Protein AF-A0A969DU92-F1 (afdb_monomer_lite)

Foldseek 3Di:
DDDDDDDDDDDDDDDDDDDDDDDDDDDDDDDDDDDDDDDDDDDYDDDDDDDDDDDDDDPPVVVVVVVVVVVVVPPDPDDPPPPCVVVVVVPVVVVVVVVVCVVVVVVVVVVVVVVPDDDLDPLVPDDLVPDDLVNLQSVLVVLCVVLDLVSLLVSLVSNVPDDPPDPCNVVSLVSLQVSLVSLLVVLVVCLVVVNLVSSLVSLVSRDPVYPSVVCSVVVNVVSVVVVVVVVVVD

Sequence (234 aa):
MSNSRSSRRGAAQGRPSFPPGLGQQARSTPPLKRDQRPRPSSNPRSPARGAPPVGYPPPSRAVSEIASLQAQLQTPAPLPQRSRLNRLAGNWKAWSVITVVLLSGLAGVSVLSLFRIPNLPNCRAIFWPTASAATRLQCAEAYADQGNVDSLLAAIELVDSLPADHPMRAEVNERIEGWAEQILNIAERRFQDGDLDAAVAAARRIPASTAAAAMVAERIQTWEAIWQEATEIF

Structure (mmCIF, N/CA/C/O backbone):
data_AF-A0A969DU92-F1
#
_entry.id   AF-A0A969DU92-F1
#
loop_
_atom_site.group_PDB
_atom_site.id
_atom_site.type_symbol
_atom_site.label_atom_id
_atom_site.label_alt_id
_atom_site.label_comp_id
_atom_site.label_asym_id
_atom_site.label_entity_id
_atom_site.label_seq_id
_atom_site.pdbx_PDB_ins_code
_atom_site.Cartn_x
_atom_site.Cartn_y
_atom_site.Cartn_z
_atom_site.occupancy
_atom_site.B_iso_or_equiv
_atom_site.auth_seq_id
_atom_site.auth_comp_id
_atom_site.auth_asym_id
_atom_site.auth_atom_id
_atom_site.pdbx_PDB_model_num
ATOM 1 N N . MET A 1 1 ? 7.627 -35.054 48.017 1.00 45.72 1 MET A N 1
ATOM 2 C CA . MET A 1 1 ? 7.458 -36.174 47.063 1.00 45.72 1 MET A CA 1
ATOM 3 C C . MET A 1 1 ? 7.458 -35.567 45.665 1.00 45.72 1 MET A C 1
ATOM 5 O O . MET A 1 1 ? 6.466 -34.989 45.265 1.00 45.72 1 MET A O 1
ATOM 9 N N . SER A 1 2 ? 8.626 -35.314 45.072 1.00 42.91 2 SER A N 1
ATOM 10 C CA . SER A 1 2 ? 9.302 -36.212 44.116 1.00 42.91 2 SER A CA 1
ATOM 11 C C . SER A 1 2 ? 8.346 -36.823 43.091 1.00 42.91 2 SER A C 1
ATOM 13 O O . SER A 1 2 ? 7.680 -37.794 43.425 1.00 42.91 2 SER A O 1
ATOM 15 N N . ASN A 1 3 ? 8.372 -36.350 41.840 1.00 42.41 3 ASN A N 1
ATOM 16 C CA . ASN A 1 3 ? 8.956 -37.189 40.795 1.00 42.41 3 ASN A CA 1
ATOM 17 C C . ASN A 1 3 ? 9.334 -36.409 39.527 1.00 42.41 3 ASN A C 1
ATOM 19 O O . ASN A 1 3 ? 8.523 -35.737 38.898 1.00 42.41 3 ASN A O 1
ATOM 23 N N . SER A 1 4 ? 10.595 -36.581 39.162 1.00 43.78 4 SER A N 1
ATOM 24 C CA . SER A 1 4 ? 11.212 -36.283 37.878 1.00 43.78 4 SER A CA 1
ATOM 25 C C . SER A 1 4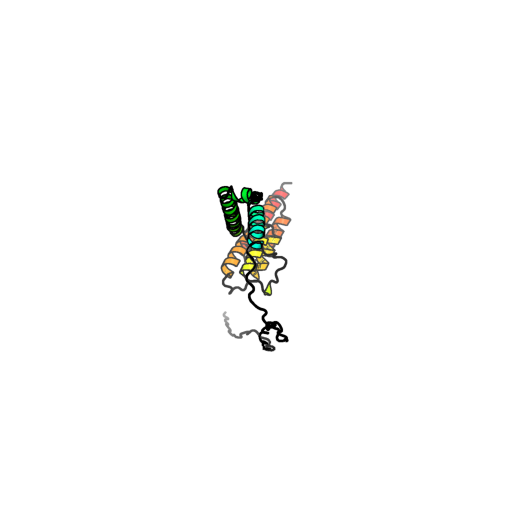 ? 10.685 -37.219 36.783 1.00 43.78 4 SER A C 1
ATOM 27 O O . SER A 1 4 ? 10.467 -38.395 37.061 1.00 43.78 4 SER A O 1
ATOM 29 N N . ARG A 1 5 ? 10.673 -36.780 35.514 1.00 49.81 5 ARG A N 1
ATOM 30 C CA . ARG A 1 5 ? 11.492 -37.424 34.463 1.00 49.81 5 ARG A CA 1
ATOM 31 C C . ARG A 1 5 ? 11.418 -36.733 33.100 1.00 49.81 5 ARG A C 1
ATOM 33 O O . ARG A 1 5 ?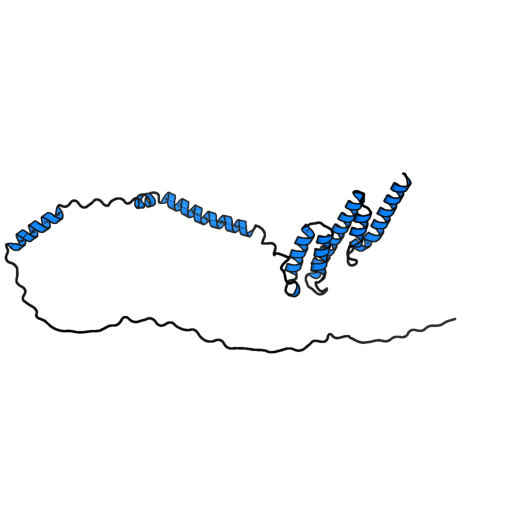 10.389 -36.651 32.449 1.00 49.81 5 ARG A O 1
ATOM 40 N N . SER A 1 6 ? 12.618 -36.352 32.685 1.00 48.62 6 SER A N 1
ATOM 41 C CA . SER A 1 6 ? 13.120 -36.171 31.326 1.00 48.62 6 SER A CA 1
ATOM 42 C C . SER A 1 6 ? 13.003 -37.443 30.465 1.00 48.62 6 SER A C 1
ATOM 44 O O . SER A 1 6 ? 13.245 -38.541 30.969 1.00 48.62 6 SER A O 1
ATOM 46 N N . SER A 1 7 ? 12.722 -37.279 29.164 1.00 45.09 7 SER A N 1
ATOM 47 C CA . SER A 1 7 ? 13.183 -38.149 28.057 1.00 45.09 7 SER A CA 1
ATOM 48 C C . SER A 1 7 ? 12.854 -37.450 26.722 1.00 45.09 7 SER A C 1
ATOM 50 O O . SER A 1 7 ? 11.685 -37.269 26.414 1.00 45.09 7 SER A O 1
ATOM 52 N N . ARG A 1 8 ? 13.781 -36.759 26.041 1.00 47.75 8 ARG A N 1
ATOM 53 C CA . ARG A 1 8 ? 14.793 -37.221 25.058 1.00 47.75 8 ARG A CA 1
ATOM 54 C C . ARG A 1 8 ? 14.268 -38.030 23.856 1.00 47.75 8 ARG A C 1
ATOM 56 O O . ARG A 1 8 ? 13.645 -39.069 24.038 1.00 47.75 8 ARG A O 1
ATOM 63 N N . ARG A 1 9 ? 14.827 -37.648 22.688 1.00 46.62 9 ARG A N 1
ATOM 64 C CA . ARG A 1 9 ? 14.835 -38.256 21.329 1.00 46.62 9 ARG A CA 1
ATOM 65 C C . ARG A 1 9 ? 13.710 -37.736 20.422 1.00 46.62 9 ARG A C 1
ATOM 67 O O . ARG A 1 9 ? 12.574 -37.709 20.847 1.00 46.62 9 ARG A O 1
ATOM 74 N N . GLY A 1 10 ? 13.927 -37.313 19.180 1.00 36.09 10 GLY A N 1
ATOM 75 C CA . GLY A 1 10 ? 15.105 -37.337 18.318 1.00 36.09 10 GLY A CA 1
ATOM 76 C C . GLY A 1 10 ? 14.675 -37.563 16.860 1.00 36.09 10 GLY A C 1
ATOM 77 O O . GLY A 1 10 ? 13.841 -38.422 16.615 1.00 36.09 10 GLY A O 1
ATOM 78 N N . ALA A 1 11 ? 15.348 -36.857 15.946 1.00 38.94 11 ALA A N 1
ATOM 79 C CA . ALA A 1 11 ? 15.640 -37.234 14.555 1.00 38.94 11 ALA A CA 1
ATOM 80 C C . ALA A 1 11 ? 14.603 -37.045 13.417 1.00 38.94 11 ALA A C 1
ATOM 82 O O . ALA A 1 11 ? 13.399 -37.166 13.589 1.00 38.94 11 ALA A O 1
ATOM 83 N N . ALA A 1 12 ? 15.213 -36.865 12.231 1.00 43.84 12 ALA A N 1
ATOM 84 C CA . ALA A 1 12 ? 14.724 -36.942 10.845 1.00 43.84 12 ALA A CA 1
ATOM 85 C C . ALA A 1 12 ? 14.053 -35.666 10.290 1.00 43.84 12 ALA A C 1
ATOM 87 O O . ALA A 1 12 ? 12.892 -35.394 10.546 1.00 43.84 12 ALA A O 1
ATOM 88 N N . GLN A 1 13 ? 14.777 -34.755 9.623 1.00 47.91 13 GLN A N 1
ATOM 89 C CA . GLN A 1 13 ? 15.295 -34.848 8.238 1.00 47.91 13 GLN A CA 1
ATOM 90 C C . GLN A 1 13 ? 14.238 -35.288 7.210 1.00 47.91 13 GLN A C 1
ATOM 92 O O . GLN A 1 13 ? 14.164 -36.459 6.850 1.00 47.91 13 GLN A O 1
ATOM 97 N N . GLY A 1 14 ? 13.475 -34.325 6.687 1.00 38.94 14 GLY A N 1
ATOM 98 C CA . GLY A 1 14 ? 12.715 -34.461 5.442 1.00 38.94 14 GLY A CA 1
ATOM 99 C C . GLY A 1 14 ? 13.450 -33.746 4.308 1.00 38.94 14 GLY A C 1
ATOM 100 O O . GLY A 1 14 ? 13.496 -32.520 4.279 1.00 38.94 14 GLY A O 1
ATOM 101 N N . ARG A 1 15 ? 14.069 -34.509 3.401 1.00 47.81 15 ARG A N 1
ATOM 102 C CA . ARG A 1 15 ? 14.661 -34.006 2.148 1.00 47.81 15 ARG A CA 1
ATOM 103 C C . ARG A 1 15 ? 13.556 -33.892 1.084 1.00 47.81 15 ARG A C 1
ATOM 105 O O . ARG A 1 15 ? 12.721 -34.795 1.021 1.00 47.81 15 ARG A O 1
ATOM 112 N N . PRO A 1 16 ? 13.558 -32.862 0.222 1.00 48.41 16 PRO A N 1
ATOM 113 C CA . PRO A 1 16 ? 12.589 -32.746 -0.863 1.00 48.41 16 PRO A CA 1
ATOM 114 C C . PRO A 1 16 ? 12.894 -33.719 -2.011 1.00 48.41 16 PRO A C 1
ATOM 116 O O . PRO A 1 16 ? 14.045 -33.923 -2.404 1.00 48.41 16 PRO A O 1
ATOM 119 N N . SER A 1 17 ? 11.833 -34.323 -2.540 1.00 46.12 17 SER A N 1
ATOM 120 C CA . SER A 1 17 ? 11.833 -35.265 -3.659 1.00 46.12 17 SER A CA 1
ATOM 121 C C . SER A 1 17 ? 11.789 -34.505 -4.992 1.00 46.12 17 SER A C 1
ATOM 123 O O . SER A 1 17 ? 10.830 -33.789 -5.266 1.00 46.12 17 SER A O 1
ATOM 125 N N . PHE A 1 18 ? 12.818 -34.667 -5.826 1.00 47.09 18 PHE A N 1
ATOM 126 C CA . PHE A 1 18 ? 12.848 -34.221 -7.226 1.00 47.09 18 PHE A CA 1
ATOM 127 C C . PHE A 1 18 ? 12.193 -35.268 -8.145 1.00 47.09 18 PHE A C 1
ATOM 129 O O . PHE A 1 18 ? 12.508 -36.452 -8.001 1.00 47.09 18 PHE A O 1
ATOM 136 N N . PRO A 1 19 ? 11.381 -34.873 -9.142 1.00 65.81 19 PRO A N 1
ATOM 137 C CA . PRO A 1 19 ? 11.084 -35.720 -10.293 1.00 65.81 19 PRO A CA 1
ATOM 138 C C . PRO A 1 19 ? 12.084 -35.520 -11.459 1.00 65.81 19 PRO A C 1
ATOM 140 O O . PRO A 1 19 ? 12.750 -34.483 -11.540 1.00 65.81 19 PRO A O 1
ATOM 143 N N . PRO A 1 20 ? 12.221 -36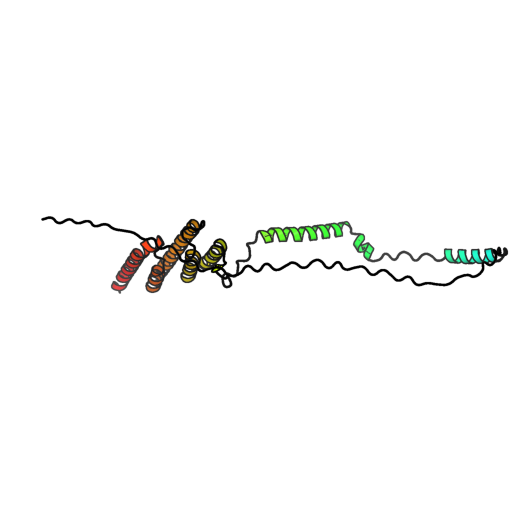.528 -12.346 1.00 50.94 20 PRO A N 1
ATOM 144 C CA . PRO A 1 20 ? 13.346 -36.685 -13.264 1.00 50.94 20 PRO A CA 1
ATOM 145 C C . PRO A 1 20 ? 13.160 -35.963 -14.605 1.00 50.94 20 PRO A C 1
ATOM 147 O O . PRO A 1 20 ? 12.051 -35.662 -15.042 1.00 50.94 20 PRO A O 1
ATOM 150 N N . GLY A 1 21 ? 14.295 -35.714 -15.261 1.00 39.66 21 GLY A N 1
ATOM 151 C CA . GLY A 1 21 ? 14.399 -35.017 -16.536 1.00 39.66 21 GLY A CA 1
ATOM 152 C C . GLY A 1 21 ? 13.853 -35.771 -17.749 1.00 39.66 21 GLY A C 1
ATOM 153 O O . GLY A 1 21 ? 13.794 -36.999 -17.794 1.00 39.66 21 GLY A O 1
ATOM 154 N N . LEU A 1 22 ? 13.542 -34.986 -18.780 1.00 46.22 22 LEU A N 1
ATOM 155 C CA . LEU A 1 22 ? 13.284 -35.448 -20.136 1.00 46.22 22 LEU A CA 1
ATOM 156 C C . LEU A 1 22 ? 14.085 -34.602 -21.130 1.00 46.22 22 LEU A C 1
ATOM 158 O O . LEU A 1 22 ? 13.886 -33.398 -21.248 1.00 46.22 22 LEU A O 1
ATOM 162 N N . GLY A 1 23 ? 14.957 -35.290 -21.867 1.00 40.59 23 GLY A N 1
ATOM 163 C CA . GLY A 1 23 ? 15.077 -35.125 -23.315 1.00 40.59 23 GLY A CA 1
ATOM 164 C C . GLY A 1 23 ? 15.804 -33.891 -23.835 1.00 40.59 23 GLY A C 1
ATOM 165 O O . GLY A 1 23 ? 15.184 -32.943 -24.302 1.00 40.59 23 GLY A O 1
ATOM 166 N N . GLN A 1 24 ? 17.130 -33.987 -23.906 1.00 44.88 24 GLN A N 1
ATOM 167 C CA . GLN A 1 24 ? 17.934 -33.230 -24.864 1.00 44.88 24 GLN A CA 1
ATOM 168 C C . GLN A 1 24 ? 17.484 -33.551 -26.298 1.00 44.88 24 GLN A C 1
ATOM 170 O O . GLN A 1 24 ? 17.484 -34.714 -26.702 1.00 44.88 24 GLN A O 1
ATOM 175 N N . GLN A 1 25 ? 17.184 -32.529 -27.098 1.00 44.69 25 GLN A N 1
ATOM 176 C CA . GLN A 1 25 ? 17.244 -32.629 -28.556 1.00 44.69 25 GLN A CA 1
ATOM 177 C C . GLN A 1 25 ? 18.039 -31.450 -29.111 1.00 44.69 25 GLN A C 1
ATOM 179 O O . GLN A 1 25 ? 17.522 -30.370 -29.378 1.00 44.69 25 GLN A O 1
ATOM 184 N N . ALA A 1 26 ? 19.334 -31.700 -29.293 1.00 41.00 26 ALA A N 1
ATOM 185 C CA . ALA A 1 26 ? 20.162 -30.977 -30.237 1.00 41.00 26 ALA A CA 1
ATOM 186 C C . ALA A 1 26 ? 19.688 -31.311 -31.660 1.00 41.00 26 ALA A C 1
ATOM 188 O O . ALA A 1 26 ? 19.580 -32.487 -32.020 1.00 41.00 26 ALA 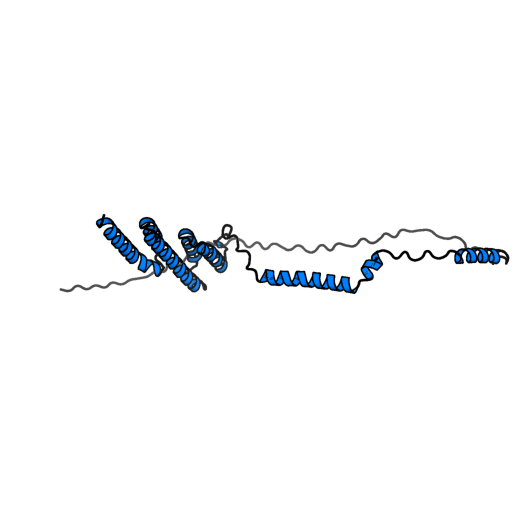A O 1
ATOM 189 N N . ARG A 1 27 ? 19.419 -30.296 -32.486 1.00 41.38 27 ARG A N 1
ATOM 190 C CA . ARG A 1 27 ? 19.228 -30.500 -33.925 1.00 41.38 27 ARG A CA 1
ATOM 191 C C . ARG A 1 27 ? 19.706 -29.294 -34.737 1.00 41.38 27 ARG A C 1
ATOM 193 O O . ARG A 1 27 ? 19.009 -28.303 -34.894 1.00 41.38 27 ARG A O 1
ATOM 200 N N . SER A 1 28 ? 20.945 -29.443 -35.207 1.00 47.66 28 SER A N 1
ATOM 201 C CA . SER A 1 28 ? 21.457 -29.108 -36.545 1.00 47.66 28 SER A CA 1
ATOM 202 C C . SER A 1 28 ? 21.020 -27.797 -37.214 1.00 47.66 28 SER A C 1
ATOM 204 O O . SER A 1 28 ? 19.929 -27.681 -37.769 1.00 47.66 28 SER A O 1
ATOM 206 N N . THR A 1 29 ? 21.984 -26.888 -37.307 1.00 56.19 29 THR A N 1
ATOM 207 C CA . THR A 1 29 ? 22.117 -25.814 -38.298 1.00 56.19 29 THR A CA 1
ATOM 208 C C . THR A 1 29 ? 22.182 -26.357 -39.736 1.00 56.19 29 THR A C 1
ATOM 210 O O . THR A 1 29 ? 22.969 -27.267 -40.000 1.00 56.19 29 THR A O 1
ATOM 213 N N . PRO A 1 30 ? 21.461 -25.755 -40.699 1.00 64.12 30 PRO A N 1
ATOM 214 C CA . PRO A 1 30 ? 21.799 -25.825 -42.119 1.00 64.12 30 PRO A CA 1
ATOM 215 C C . PRO A 1 30 ? 22.451 -24.518 -42.637 1.00 64.12 30 PRO A C 1
ATOM 217 O O . PRO A 1 30 ? 22.174 -23.439 -42.109 1.00 64.12 30 PRO A O 1
ATOM 220 N N . PRO A 1 31 ? 23.339 -24.591 -43.653 1.00 51.91 31 PRO A N 1
ATOM 221 C CA . PRO A 1 31 ? 24.220 -23.493 -44.051 1.00 51.91 31 PRO A CA 1
ATOM 222 C C . PRO A 1 31 ? 23.621 -22.493 -45.059 1.00 51.91 31 PRO A C 1
ATOM 224 O O . PRO A 1 31 ? 22.666 -22.764 -45.784 1.00 51.91 31 PRO A O 1
ATOM 227 N N . LEU A 1 32 ? 24.287 -21.334 -45.104 1.00 50.50 32 LEU A N 1
ATOM 228 C CA . LEU A 1 32 ? 24.110 -20.164 -45.972 1.00 50.50 32 LEU A CA 1
ATOM 229 C C . LEU A 1 32 ? 23.962 -20.493 -47.469 1.00 50.50 32 LEU A C 1
ATOM 231 O O . LEU A 1 32 ? 24.851 -21.093 -48.077 1.00 50.50 32 LEU A O 1
ATOM 235 N N . LYS A 1 33 ? 22.894 -19.979 -48.092 1.00 44.22 33 LYS A N 1
ATOM 236 C CA . LYS A 1 33 ? 22.701 -19.985 -49.548 1.00 44.22 33 LYS A CA 1
ATOM 237 C C . LYS A 1 33 ? 23.254 -18.685 -50.145 1.00 44.22 33 LYS A C 1
ATOM 239 O O . LYS A 1 33 ? 22.753 -17.598 -49.882 1.00 44.22 33 LYS A O 1
ATOM 244 N N . ARG A 1 34 ? 24.345 -18.814 -50.900 1.00 46.41 34 ARG A N 1
ATOM 245 C CA . ARG A 1 34 ? 25.041 -17.746 -51.629 1.00 46.41 34 ARG A CA 1
ATOM 246 C C . ARG A 1 34 ? 24.385 -17.589 -53.002 1.00 46.41 34 ARG A C 1
ATOM 248 O O . ARG A 1 34 ? 24.602 -18.436 -53.864 1.00 46.41 34 ARG A O 1
ATOM 255 N N . ASP A 1 35 ? 23.610 -16.527 -53.204 1.00 46.41 35 ASP A N 1
ATOM 256 C CA . ASP A 1 35 ? 23.002 -16.238 -54.506 1.00 46.41 35 ASP A CA 1
ATOM 257 C C . ASP A 1 35 ? 24.044 -15.745 -55.519 1.00 46.41 35 ASP A C 1
ATOM 259 O O . ASP A 1 35 ? 24.813 -14.807 -55.289 1.00 46.41 35 ASP A O 1
ATOM 263 N N . GLN A 1 36 ? 24.088 -16.450 -56.649 1.00 52.88 36 GLN A N 1
ATOM 264 C CA . GLN A 1 36 ? 24.979 -16.219 -57.776 1.00 52.88 36 GLN A CA 1
ATOM 265 C C . GLN A 1 36 ? 24.372 -15.220 -58.768 1.00 52.88 36 GLN A C 1
ATOM 267 O O . GLN A 1 36 ? 23.207 -15.281 -59.147 1.00 52.88 36 GLN A O 1
ATOM 272 N N . ARG A 1 37 ? 25.239 -14.307 -59.204 1.00 38.44 37 ARG A N 1
ATOM 273 C CA . ARG A 1 37 ? 25.043 -13.247 -60.196 1.00 38.44 37 ARG A CA 1
ATOM 274 C C . ARG A 1 37 ? 24.798 -13.823 -61.611 1.00 38.44 37 ARG A C 1
ATOM 276 O O . ARG A 1 37 ? 25.587 -14.672 -62.031 1.00 38.44 37 ARG A O 1
ATOM 283 N N . PRO A 1 38 ? 23.839 -13.312 -62.406 1.00 46.62 38 PRO A N 1
ATOM 284 C CA . PRO A 1 38 ? 23.763 -13.623 -63.834 1.00 46.62 38 PRO A CA 1
ATOM 285 C C . PRO A 1 38 ? 24.799 -12.821 -64.640 1.00 46.62 38 PRO A C 1
ATOM 287 O O . PRO A 1 38 ? 24.923 -11.604 -64.487 1.00 46.62 38 PRO A O 1
ATOM 290 N N . ARG A 1 39 ? 25.548 -13.513 -65.507 1.00 40.78 39 ARG A N 1
ATOM 291 C CA . ARG A 1 39 ? 26.411 -12.927 -66.547 1.00 40.78 39 ARG A CA 1
ATOM 292 C C . ARG A 1 39 ? 25.562 -12.543 -67.769 1.00 40.78 39 ARG A C 1
ATOM 294 O O . ARG A 1 39 ? 24.719 -13.346 -68.164 1.00 40.78 39 ARG A O 1
ATOM 301 N N . PRO A 1 40 ? 25.802 -11.390 -68.415 1.00 45.19 40 PRO A N 1
ATOM 302 C CA . PRO A 1 40 ? 25.181 -11.082 -69.694 1.00 45.19 40 PRO A CA 1
ATOM 303 C C . PRO A 1 40 ? 25.811 -11.896 -70.833 1.00 45.19 40 PRO A C 1
ATOM 305 O O . PRO A 1 40 ? 27.030 -11.999 -70.970 1.00 45.19 40 PRO A O 1
ATOM 308 N N . SER A 1 41 ? 24.908 -12.479 -71.616 1.00 42.75 41 SER A N 1
ATOM 309 C CA . SER A 1 41 ? 25.101 -13.308 -72.801 1.00 42.75 41 SER A CA 1
ATOM 310 C C . SER A 1 41 ? 25.798 -12.550 -73.933 1.00 42.75 41 SER A C 1
ATOM 312 O O . SER A 1 41 ? 25.278 -11.552 -74.426 1.00 42.75 41 SER A O 1
ATOM 314 N N . SER A 1 42 ? 26.935 -13.067 -74.395 1.00 48.19 42 SER A N 1
ATOM 315 C CA . SER A 1 42 ? 27.533 -12.730 -75.685 1.00 48.19 42 SER A CA 1
ATOM 316 C C . SER A 1 42 ? 27.114 -13.771 -76.726 1.00 48.19 42 SER A C 1
ATOM 318 O O . SER A 1 42 ? 27.258 -14.970 -76.509 1.00 48.19 42 SER A O 1
ATOM 320 N N . ASN A 1 43 ? 26.594 -13.318 -77.867 1.00 42.75 43 ASN A N 1
ATOM 321 C CA . ASN A 1 43 ? 26.431 -14.137 -79.070 1.00 42.75 43 ASN A CA 1
ATOM 322 C C . ASN A 1 43 ? 26.592 -13.250 -80.330 1.00 42.75 43 ASN A C 1
ATOM 324 O O . ASN A 1 43 ? 26.557 -12.026 -80.201 1.00 42.75 43 ASN A O 1
ATOM 328 N N . PRO A 1 44 ? 26.879 -13.817 -81.519 1.00 51.75 44 PRO A N 1
ATOM 329 C CA . PRO A 1 44 ? 28.060 -13.430 -82.293 1.00 51.75 44 PRO A CA 1
ATOM 330 C C . PRO A 1 44 ? 27.740 -13.040 -83.755 1.00 51.75 44 PRO A C 1
ATOM 332 O O . PRO A 1 44 ? 26.592 -13.120 -84.182 1.00 51.75 44 PRO A O 1
ATOM 335 N N . ARG A 1 45 ? 28.813 -12.800 -84.543 1.00 39.19 45 ARG A N 1
ATOM 336 C CA . ARG A 1 45 ? 28.898 -12.942 -86.025 1.00 39.19 45 ARG A CA 1
ATOM 337 C C . ARG A 1 45 ? 28.409 -11.693 -86.798 1.00 39.19 45 ARG A C 1
ATOM 339 O O . ARG A 1 45 ? 27.353 -11.166 -86.508 1.00 39.19 45 ARG A O 1
ATOM 346 N N . SER A 1 46 ? 29.131 -11.102 -87.756 1.00 46.12 46 SER A N 1
ATOM 347 C CA . SER A 1 46 ? 29.789 -11.665 -88.948 1.00 46.12 46 SER A CA 1
ATOM 348 C C . SER A 1 46 ? 30.742 -10.627 -89.614 1.00 46.12 46 SER A C 1
ATOM 350 O O . SER A 1 46 ? 30.759 -9.474 -89.183 1.00 46.12 46 SER A O 1
ATOM 352 N N . PRO A 1 47 ? 31.524 -11.001 -90.651 1.00 51.22 47 PRO A N 1
ATOM 353 C CA . PRO A 1 47 ? 32.708 -10.276 -91.119 1.00 51.22 47 PRO A CA 1
ATOM 354 C C . PRO A 1 47 ? 32.507 -9.383 -92.363 1.00 51.22 47 PRO A C 1
ATOM 356 O O . PRO A 1 47 ? 31.558 -9.537 -93.125 1.00 51.22 47 PRO A O 1
ATOM 359 N N . ALA A 1 48 ? 33.524 -8.538 -92.577 1.00 43.31 48 ALA A N 1
ATOM 360 C CA . ALA A 1 48 ? 34.052 -8.016 -93.844 1.00 43.31 48 ALA A CA 1
ATOM 361 C C . ALA A 1 48 ? 33.132 -7.206 -94.781 1.00 43.31 48 ALA A C 1
ATOM 363 O O . ALA A 1 48 ? 32.300 -7.760 -95.503 1.00 43.31 48 ALA A O 1
ATOM 364 N N . ARG A 1 49 ? 33.462 -5.913 -94.955 1.00 43.47 49 ARG A N 1
ATOM 365 C CA . ARG A 1 49 ? 33.507 -5.300 -96.294 1.00 43.47 49 ARG A CA 1
ATOM 366 C C . ARG A 1 49 ? 34.300 -3.986 -96.332 1.00 43.47 49 ARG A C 1
ATOM 368 O O . ARG A 1 49 ? 33.954 -3.046 -95.636 1.00 43.47 49 ARG A O 1
ATOM 375 N N . GLY A 1 50 ? 35.333 -3.982 -97.179 1.00 41.12 50 GLY A N 1
ATOM 376 C CA . GLY A 1 50 ? 35.777 -2.886 -98.052 1.00 41.12 50 GLY A CA 1
ATOM 377 C C . GLY A 1 50 ? 35.962 -1.486 -97.466 1.00 41.12 50 GLY A C 1
ATOM 378 O O . GLY A 1 50 ? 34.993 -0.780 -97.219 1.00 41.12 50 GLY A O 1
ATOM 379 N N . ALA A 1 51 ? 37.217 -1.040 -97.407 1.00 47.19 51 ALA A N 1
ATOM 380 C CA . ALA A 1 51 ? 37.559 0.377 -97.435 1.00 47.19 51 ALA A CA 1
ATOM 381 C C . ALA A 1 51 ? 37.342 0.949 -98.854 1.00 47.19 51 ALA A C 1
ATOM 383 O O . ALA A 1 51 ? 37.837 0.355 -99.816 1.00 47.19 51 ALA A O 1
ATOM 384 N N . PRO A 1 52 ? 36.656 2.095 -99.000 1.00 56.41 52 PRO A N 1
ATOM 385 C CA . PRO A 1 52 ? 36.776 2.960 -100.168 1.00 56.41 52 PRO A CA 1
ATOM 386 C C . PRO A 1 52 ? 37.611 4.227 -99.857 1.00 56.41 52 PRO A C 1
ATOM 388 O O . PRO A 1 52 ? 37.825 4.565 -98.691 1.00 56.41 52 PRO A O 1
ATOM 391 N N . PRO A 1 53 ? 38.140 4.901 -100.895 1.00 53.25 53 PRO A N 1
ATOM 392 C CA . PRO A 1 53 ? 39.305 5.782 -100.802 1.00 53.25 53 PRO A CA 1
ATOM 393 C C . PRO A 1 53 ? 39.003 7.175 -100.230 1.00 53.25 53 PRO A C 1
ATOM 395 O O . PRO A 1 53 ? 37.905 7.710 -100.374 1.00 53.25 53 PRO A O 1
ATOM 398 N N . VAL A 1 54 ? 40.033 7.791 -99.641 1.00 54.25 54 VAL A N 1
ATOM 399 C CA . VAL A 1 54 ? 40.042 9.195 -99.205 1.00 54.25 54 VAL A CA 1
ATOM 400 C C . VAL A 1 54 ? 40.033 10.098 -100.441 1.00 54.25 54 VAL A C 1
ATOM 402 O O . VAL A 1 54 ? 41.063 10.324 -101.073 1.00 54.25 54 VAL A O 1
ATOM 405 N N . GLY A 1 55 ? 38.851 10.591 -100.808 1.00 47.84 55 GLY A N 1
ATOM 406 C CA . GLY A 1 55 ? 38.681 11.678 -101.767 1.00 47.84 55 GLY A CA 1
ATOM 407 C C . GLY A 1 55 ? 38.664 13.019 -101.038 1.00 47.84 55 GLY A C 1
ATOM 408 O O . GLY A 1 55 ? 37.785 13.261 -100.214 1.00 47.84 55 GLY A O 1
ATOM 409 N N . TYR A 1 56 ? 39.621 13.895 -101.337 1.00 56.97 56 TYR A N 1
ATOM 410 C CA . TYR A 1 56 ? 39.589 15.285 -100.880 1.00 56.97 56 TYR A CA 1
ATOM 411 C C . TYR A 1 56 ? 38.455 16.039 -101.601 1.00 56.97 56 TYR A C 1
ATOM 413 O O . TYR A 1 56 ? 38.374 15.965 -102.832 1.00 56.97 56 TYR A O 1
ATOM 421 N N . PRO A 1 57 ? 37.559 16.746 -100.886 1.00 55.19 57 PRO A N 1
ATOM 422 C CA . PRO A 1 57 ? 36.480 17.489 -101.525 1.00 55.19 57 PRO A CA 1
ATOM 423 C C . PRO A 1 57 ? 37.016 18.734 -102.264 1.00 55.19 57 PRO A C 1
ATOM 425 O O . PRO A 1 57 ? 37.942 19.386 -101.780 1.00 55.19 57 PRO A O 1
ATOM 428 N N . PRO A 1 58 ? 36.441 19.098 -103.426 1.00 59.31 58 PRO A N 1
ATOM 429 C CA . PRO A 1 58 ? 36.829 20.291 -104.179 1.00 59.31 58 PRO A CA 1
ATOM 430 C C . PRO A 1 58 ? 36.460 21.602 -103.444 1.00 59.31 58 PRO A C 1
ATOM 432 O O . PRO A 1 58 ? 35.497 21.628 -102.669 1.00 59.31 58 PRO A O 1
ATOM 435 N N . PRO A 1 59 ? 37.174 22.716 -103.717 1.00 57.00 59 PRO A N 1
ATOM 436 C CA . PRO A 1 59 ? 37.186 23.943 -102.902 1.00 57.00 59 PRO A CA 1
ATOM 437 C C . PRO A 1 59 ? 35.856 24.714 -102.802 1.00 57.00 59 PRO A C 1
AT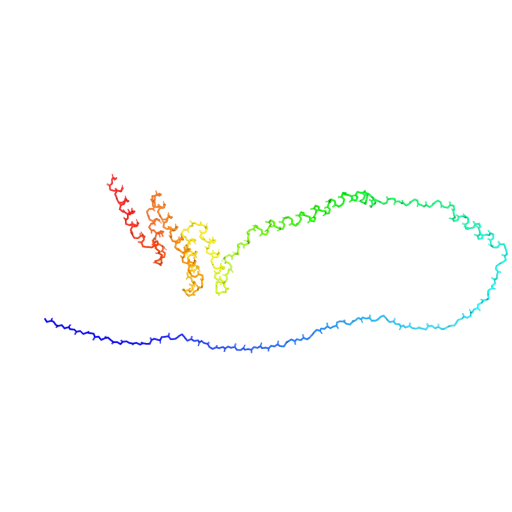OM 439 O O . PRO A 1 59 ? 35.747 25.638 -102.001 1.00 57.00 59 PRO A O 1
ATOM 442 N N . SER A 1 60 ? 34.821 24.347 -103.562 1.00 58.75 60 SER A N 1
ATOM 443 C CA . SER A 1 60 ? 33.509 25.008 -103.518 1.00 58.75 60 SER A CA 1
ATOM 444 C C . SER A 1 60 ? 32.587 24.511 -102.395 1.00 58.75 60 SER A C 1
ATOM 446 O O . SER A 1 60 ? 31.696 25.250 -101.983 1.00 58.75 60 SER A O 1
ATOM 448 N N . ARG A 1 61 ? 32.805 23.304 -101.845 1.00 56.19 61 ARG A N 1
ATOM 449 C CA . ARG A 1 61 ? 32.013 22.781 -100.707 1.00 56.19 61 ARG A CA 1
ATOM 450 C C . ARG A 1 61 ? 32.421 23.365 -99.354 1.00 56.19 61 ARG A C 1
ATOM 452 O O . ARG A 1 61 ? 31.562 23.548 -98.493 1.00 56.19 61 ARG A O 1
ATOM 459 N N . ALA A 1 62 ? 33.692 23.735 -99.200 1.00 55.22 62 ALA A N 1
ATOM 460 C CA . ALA A 1 62 ? 34.197 24.356 -97.977 1.00 55.22 62 ALA A CA 1
ATOM 461 C C . ALA A 1 62 ? 33.508 25.704 -97.692 1.00 55.22 62 ALA A C 1
ATOM 463 O O . ALA A 1 62 ? 33.210 26.021 -96.546 1.00 55.22 62 ALA A O 1
ATOM 464 N N . VAL A 1 63 ? 33.170 26.470 -98.737 1.00 60.25 63 VAL A N 1
ATOM 465 C CA . VAL A 1 63 ? 32.478 27.762 -98.595 1.00 60.25 63 VAL A CA 1
ATOM 466 C C . VAL A 1 63 ? 31.035 27.577 -98.106 1.00 60.25 63 VAL A C 1
ATOM 468 O O . VAL A 1 63 ? 30.578 28.333 -97.251 1.00 60.25 63 VAL A O 1
ATOM 471 N N . SER A 1 64 ? 30.328 26.542 -98.578 1.00 60.62 64 SER A N 1
ATOM 472 C CA . SER A 1 64 ? 28.974 26.224 -98.098 1.00 60.62 64 SER A CA 1
ATOM 473 C C . SER A 1 64 ? 28.953 25.667 -96.670 1.00 60.62 64 SER A C 1
ATOM 475 O O . SER A 1 64 ? 28.029 25.972 -95.918 1.00 60.62 64 SER A O 1
ATOM 477 N N . GLU A 1 65 ? 29.979 24.910 -96.263 1.00 58.75 65 GLU A N 1
ATOM 478 C CA . GLU A 1 65 ? 30.128 24.465 -94.871 1.00 58.75 65 GLU A CA 1
ATOM 479 C C . GLU A 1 65 ? 30.390 25.648 -93.932 1.00 58.75 65 GLU A C 1
ATOM 481 O O . GLU A 1 65 ? 29.723 25.761 -92.905 1.00 58.75 65 GLU A O 1
ATOM 486 N N . ILE A 1 66 ? 31.259 26.592 -94.313 1.00 60.31 66 ILE A N 1
ATOM 487 C CA . ILE A 1 66 ? 31.532 27.801 -93.516 1.00 60.31 66 ILE A CA 1
ATOM 488 C C . ILE A 1 66 ? 30.271 28.670 -93.369 1.00 60.31 66 ILE A C 1
ATOM 490 O O . ILE A 1 66 ? 29.986 29.140 -92.267 1.00 60.31 66 ILE A O 1
ATOM 494 N N . ALA A 1 67 ? 29.469 28.823 -94.430 1.00 63.16 67 ALA A N 1
ATOM 495 C CA . ALA A 1 67 ? 28.203 29.559 -94.367 1.00 63.16 67 ALA A CA 1
ATOM 496 C C . ALA A 1 67 ? 27.183 28.901 -93.414 1.00 63.16 67 ALA A C 1
ATOM 498 O O . ALA A 1 67 ? 26.490 29.592 -92.667 1.00 63.16 67 ALA A O 1
ATOM 499 N N . SER A 1 68 ? 27.123 27.564 -93.383 1.00 59.81 68 SER A N 1
ATOM 500 C CA . SER A 1 68 ? 26.257 26.828 -92.451 1.00 59.81 68 SER A CA 1
ATOM 501 C C . SER A 1 68 ? 26.751 26.875 -90.997 1.00 59.81 68 SER A C 1
ATOM 503 O O . SER A 1 68 ? 25.940 26.945 -90.073 1.00 59.81 68 SER A O 1
ATOM 505 N N . LEU A 1 69 ? 28.072 26.923 -90.786 1.00 58.47 69 LEU A N 1
ATOM 506 C CA . LEU A 1 69 ? 28.681 27.090 -89.465 1.00 58.47 69 LEU A CA 1
ATOM 507 C C . LEU A 1 69 ? 28.432 28.501 -88.917 1.00 58.47 69 LEU A C 1
ATOM 509 O O . LEU A 1 69 ? 28.086 28.649 -87.748 1.00 58.47 69 LEU A O 1
ATOM 513 N N . GLN A 1 70 ? 28.513 29.540 -89.755 1.00 61.75 70 GLN A N 1
ATOM 514 C CA . GLN A 1 70 ? 28.179 30.910 -89.345 1.00 61.75 70 GLN A CA 1
ATOM 515 C C . GLN A 1 70 ? 26.703 31.055 -88.941 1.00 61.75 70 GLN A C 1
ATOM 517 O O . GLN A 1 70 ? 26.416 31.727 -87.951 1.00 61.75 70 GLN A O 1
ATOM 522 N N . ALA A 1 71 ? 25.783 30.355 -89.616 1.00 59.03 71 ALA A N 1
ATOM 523 C CA . ALA A 1 71 ? 24.364 30.347 -89.253 1.00 59.03 71 ALA A CA 1
ATOM 524 C C . ALA A 1 71 ? 24.084 29.683 -87.886 1.00 59.03 71 ALA A C 1
ATOM 526 O O . ALA A 1 71 ? 23.150 30.084 -87.194 1.00 59.03 71 ALA A O 1
ATOM 527 N N . GLN A 1 72 ? 24.905 28.716 -87.453 1.00 56.47 72 GLN A N 1
ATOM 528 C CA . GLN A 1 72 ? 24.804 28.115 -86.113 1.00 56.47 72 GLN A CA 1
ATOM 529 C C . GLN A 1 72 ? 25.370 29.005 -84.996 1.00 56.47 72 GLN A C 1
ATOM 531 O O . GLN A 1 72 ? 24.948 28.881 -83.847 1.00 56.47 72 GLN A O 1
ATOM 536 N N . LEU A 1 73 ? 26.291 29.925 -85.303 1.00 57.16 73 LEU A N 1
ATOM 537 C CA . LEU A 1 73 ? 26.847 30.849 -84.306 1.00 57.16 73 LEU A CA 1
ATOM 538 C C . LEU A 1 73 ? 25.940 32.054 -83.996 1.00 57.16 73 LEU A C 1
ATOM 540 O O . LEU A 1 73 ? 26.198 32.767 -83.028 1.00 57.16 73 LEU A O 1
ATOM 544 N N . GLN A 1 74 ? 24.890 32.293 -84.787 1.00 55.47 74 GLN A N 1
ATOM 545 C CA . GLN A 1 74 ? 24.006 33.458 -84.641 1.00 55.47 74 GLN A CA 1
ATOM 546 C C . GLN A 1 74 ? 22.678 33.176 -83.934 1.00 55.47 74 GLN A C 1
ATOM 548 O O . GLN A 1 74 ? 21.900 34.105 -83.722 1.00 55.47 74 GLN A O 1
ATOM 553 N N . THR A 1 75 ? 22.418 31.945 -83.488 1.00 57.06 75 THR A N 1
ATOM 554 C CA . THR A 1 75 ? 21.345 31.719 -82.512 1.00 57.06 75 THR A CA 1
ATOM 555 C C . THR A 1 75 ? 21.785 32.249 -81.146 1.00 57.06 75 THR A C 1
ATOM 557 O O . THR A 1 75 ? 22.725 31.694 -80.571 1.00 57.06 75 THR A O 1
ATOM 560 N N . PRO A 1 76 ? 21.137 33.292 -80.587 1.00 57.78 76 PRO A N 1
ATOM 561 C CA . PRO A 1 76 ? 21.391 33.672 -79.208 1.00 57.78 76 PRO A CA 1
ATOM 562 C C . PRO A 1 76 ? 21.066 32.463 -78.331 1.00 57.78 76 PRO A C 1
ATOM 564 O O . PRO A 1 76 ? 19.973 31.899 -78.412 1.00 57.78 76 PRO A O 1
ATOM 567 N N . ALA A 1 77 ? 22.043 32.031 -77.534 1.00 63.34 77 ALA A N 1
ATOM 568 C CA . ALA A 1 77 ? 21.860 30.938 -76.594 1.00 63.34 77 ALA A CA 1
ATOM 569 C C . ALA A 1 77 ? 20.607 31.210 -75.739 1.00 63.34 77 ALA A C 1
ATOM 571 O O . ALA A 1 77 ? 20.459 32.332 -75.240 1.00 63.34 77 ALA A O 1
ATOM 572 N N . PRO A 1 78 ? 19.699 30.234 -75.547 1.00 61.66 78 PRO A N 1
ATOM 573 C CA . PRO A 1 78 ? 18.622 30.410 -74.590 1.00 61.66 78 PRO A CA 1
ATOM 574 C C . PRO A 1 78 ? 19.263 30.673 -73.228 1.00 61.66 78 PRO A C 1
ATOM 576 O O . PRO A 1 78 ? 20.046 29.864 -72.725 1.00 61.66 78 PRO A O 1
ATOM 579 N N . LEU A 1 79 ? 18.970 31.844 -72.659 1.00 54.38 79 LEU A N 1
ATOM 580 C CA . LEU A 1 79 ? 19.417 32.207 -71.321 1.00 54.38 79 LEU A CA 1
ATOM 581 C C . LEU A 1 79 ? 19.046 31.061 -70.370 1.00 54.38 79 LEU A C 1
ATOM 583 O O . LEU A 1 79 ? 17.898 30.606 -70.417 1.00 54.38 79 LEU A O 1
ATOM 587 N N . PRO A 1 80 ? 19.972 30.581 -69.516 1.00 57.88 80 PRO A N 1
ATOM 588 C CA . PRO A 1 80 ? 19.660 29.530 -68.565 1.00 57.88 80 PRO A CA 1
ATOM 589 C C . PRO A 1 80 ? 18.503 30.019 -67.702 1.00 57.88 80 PRO A C 1
ATOM 591 O O . PRO A 1 80 ? 18.633 30.960 -66.913 1.00 57.88 80 PRO A O 1
ATOM 594 N N . GLN A 1 81 ? 17.340 29.404 -67.903 1.00 63.34 81 GLN A N 1
ATOM 595 C CA . GLN A 1 81 ? 16.132 29.699 -67.162 1.00 63.34 81 GLN A CA 1
ATOM 596 C C . GLN A 1 81 ? 16.449 29.405 -65.698 1.00 63.34 81 GLN A C 1
ATOM 598 O O . GLN A 1 81 ? 16.561 28.243 -65.309 1.00 63.34 81 GLN A O 1
ATOM 603 N N . ARG A 1 82 ? 16.676 30.466 -64.905 1.00 56.12 82 ARG A N 1
ATOM 604 C CA . ARG A 1 82 ? 16.912 30.394 -63.457 1.00 56.12 82 ARG A CA 1
ATOM 605 C C . ARG A 1 82 ? 15.731 29.654 -62.845 1.00 56.12 82 ARG A C 1
ATOM 607 O O . ARG A 1 82 ? 14.682 30.231 -62.563 1.00 56.12 82 ARG A O 1
ATOM 614 N N . SER A 1 83 ? 15.900 28.348 -62.697 1.00 62.62 83 SER A N 1
ATOM 615 C CA . SER A 1 83 ? 14.905 27.470 -62.124 1.00 62.62 83 SER A CA 1
ATOM 616 C C . SER A 1 83 ? 14.658 27.932 -60.692 1.00 62.62 83 SER A C 1
ATOM 618 O O . SER A 1 83 ? 15.572 28.382 -59.993 1.00 62.62 83 SER A O 1
ATOM 620 N N . ARG A 1 84 ? 13.405 27.841 -60.233 1.00 57.28 84 ARG A N 1
ATOM 621 C CA . ARG A 1 84 ? 13.018 28.211 -58.859 1.00 57.28 84 ARG A CA 1
ATOM 622 C C . ARG A 1 84 ? 13.841 27.478 -57.782 1.00 57.28 84 ARG A C 1
ATOM 624 O O . ARG A 1 84 ? 13.855 27.912 -56.636 1.00 57.28 84 ARG A O 1
ATOM 631 N N . LEU A 1 85 ? 14.581 26.436 -58.164 1.00 60.97 85 LEU A N 1
ATOM 632 C CA . LEU A 1 85 ? 15.588 25.746 -57.358 1.00 60.97 85 LEU A CA 1
ATOM 633 C C . LEU A 1 85 ? 16.718 26.680 -56.890 1.00 60.97 85 LEU A C 1
ATOM 635 O O . LEU A 1 85 ? 17.168 26.567 -55.754 1.00 60.97 85 LEU A O 1
ATOM 639 N N . ASN A 1 86 ? 17.110 27.677 -57.690 1.00 59.91 86 ASN A N 1
ATOM 640 C CA . ASN A 1 86 ? 18.139 28.639 -57.284 1.00 59.91 86 ASN A CA 1
ATOM 641 C C . ASN A 1 86 ? 17.633 29.658 -56.242 1.00 59.91 86 ASN A C 1
ATOM 643 O O . ASN A 1 86 ? 18.425 30.345 -55.604 1.00 59.91 86 ASN A O 1
ATOM 647 N N . ARG A 1 87 ? 16.309 29.749 -56.035 1.00 57.19 87 ARG A N 1
ATOM 648 C CA . ARG A 1 87 ? 15.703 30.508 -54.925 1.00 57.19 87 ARG A CA 1
ATOM 649 C C . ARG A 1 87 ? 15.792 29.746 -53.601 1.00 57.19 87 ARG A C 1
ATOM 651 O O . ARG A 1 87 ? 15.957 30.383 -52.568 1.00 57.19 87 ARG A O 1
ATOM 658 N N . LEU A 1 88 ? 15.728 28.411 -53.639 1.00 58.12 88 LEU A N 1
ATOM 659 C CA . LEU A 1 88 ? 16.017 27.563 -52.476 1.00 58.12 88 LEU A CA 1
ATOM 660 C C . LEU A 1 88 ? 17.505 27.652 -52.099 1.00 58.12 88 LEU A C 1
ATOM 662 O O . LEU A 1 88 ? 17.826 27.815 -50.927 1.00 58.12 88 LEU A O 1
ATOM 666 N N . ALA A 1 89 ? 18.399 27.633 -53.094 1.00 60.31 89 ALA A N 1
ATOM 667 C CA . ALA A 1 89 ? 19.846 27.739 -52.885 1.00 60.31 89 ALA A CA 1
ATOM 668 C C . ALA A 1 89 ? 20.329 29.156 -52.495 1.00 60.31 89 ALA A C 1
ATOM 670 O O . ALA A 1 89 ? 21.364 29.295 -51.848 1.00 60.31 89 ALA A O 1
ATOM 671 N N . GLY A 1 90 ? 19.586 30.213 -52.851 1.00 65.69 90 GLY A N 1
ATOM 672 C CA . GLY A 1 90 ? 19.973 31.608 -52.589 1.00 65.69 90 GLY A CA 1
ATOM 673 C C . GLY A 1 90 ? 19.974 32.003 -51.108 1.00 65.69 90 GLY A C 1
ATOM 674 O O . GLY A 1 90 ? 20.748 32.866 -50.702 1.00 65.69 90 GLY A O 1
ATOM 675 N N . ASN A 1 91 ? 19.177 31.320 -50.283 1.00 70.50 91 ASN A N 1
ATOM 676 C CA . ASN A 1 91 ? 19.146 31.521 -48.836 1.00 70.50 91 ASN A CA 1
ATOM 677 C C . ASN A 1 91 ? 19.847 30.365 -48.116 1.00 70.50 91 ASN A C 1
ATOM 679 O O . ASN A 1 91 ? 19.288 29.766 -47.199 1.00 70.50 91 ASN A O 1
ATOM 683 N N . TRP A 1 92 ? 21.085 30.064 -48.521 1.00 72.12 92 TRP A N 1
ATOM 684 C CA . TRP A 1 92 ? 21.918 29.020 -47.910 1.00 72.12 92 TRP A CA 1
ATOM 685 C C . TRP A 1 92 ? 21.962 29.124 -46.376 1.00 72.12 92 TRP A C 1
ATOM 687 O O . TRP A 1 92 ? 21.811 28.124 -45.679 1.00 72.12 92 TRP A O 1
ATOM 697 N N . LYS A 1 93 ? 22.051 30.354 -45.844 1.00 84.44 93 LYS A N 1
ATOM 698 C CA . LYS A 1 93 ? 22.004 30.633 -44.396 1.00 84.44 93 LYS A CA 1
ATOM 699 C C . LYS A 1 93 ? 20.661 30.258 -43.750 1.00 84.44 93 LYS A C 1
ATOM 701 O O . LYS A 1 93 ? 20.635 29.808 -42.612 1.00 84.44 93 LYS A O 1
ATOM 706 N N . ALA A 1 94 ? 19.542 30.428 -44.457 1.00 82.69 94 ALA A N 1
ATOM 707 C CA . ALA A 1 94 ? 18.230 30.036 -43.942 1.00 82.69 94 ALA A CA 1
ATOM 708 C C . ALA A 1 94 ? 18.076 28.510 -43.932 1.00 82.69 94 ALA A C 1
ATOM 710 O O . ALA A 1 94 ? 17.581 27.948 -42.961 1.00 82.69 94 ALA A O 1
ATOM 711 N N . TRP A 1 95 ? 18.568 27.832 -44.971 1.00 79.12 95 TRP A N 1
ATOM 712 C CA . TRP A 1 95 ? 18.571 26.372 -45.025 1.00 79.12 95 TRP A CA 1
ATOM 713 C C . TRP A 1 95 ? 19.465 25.750 -43.948 1.00 79.12 95 TRP A C 1
ATOM 715 O O . TRP A 1 95 ? 19.035 24.800 -43.299 1.00 79.12 95 TRP A O 1
ATOM 725 N N . SER A 1 96 ? 20.641 26.323 -43.659 1.00 85.00 96 SER A N 1
ATOM 726 C CA . SER A 1 96 ? 21.493 25.836 -42.566 1.00 85.00 96 SER A CA 1
ATOM 727 C C . SER A 1 96 ? 20.832 25.996 -41.195 1.00 85.00 96 SER A C 1
ATOM 729 O O . SER A 1 96 ? 20.869 25.073 -40.383 1.00 85.00 96 SER A O 1
ATOM 731 N N . VAL A 1 97 ? 20.171 27.133 -40.943 1.00 88.06 97 VAL A N 1
ATOM 732 C CA . VAL A 1 97 ? 19.437 27.356 -39.685 1.00 88.06 97 VAL A CA 1
ATOM 733 C C . VAL A 1 97 ? 18.293 26.350 -39.544 1.00 88.06 97 VAL A C 1
ATOM 735 O O . VAL A 1 97 ? 18.161 25.733 -38.493 1.00 88.06 97 VAL A O 1
ATOM 738 N N . ILE A 1 98 ? 17.530 26.098 -40.611 1.00 87.31 98 ILE A N 1
ATOM 739 C CA . ILE A 1 98 ? 16.449 25.101 -40.610 1.00 87.31 98 ILE A CA 1
ATOM 740 C C . ILE A 1 98 ? 16.992 23.696 -40.314 1.00 87.31 98 ILE A C 1
ATOM 742 O O . ILE A 1 98 ? 16.418 22.991 -39.488 1.00 87.31 98 ILE A O 1
ATOM 746 N N . THR A 1 99 ? 18.121 23.294 -40.909 1.00 85.31 99 THR A N 1
ATOM 747 C CA . THR A 1 99 ? 18.723 21.977 -40.634 1.00 85.31 99 THR A CA 1
ATOM 748 C C . THR A 1 99 ? 19.243 21.849 -39.207 1.00 85.31 99 THR A C 1
ATOM 750 O O . THR A 1 99 ? 19.062 20.805 -38.588 1.00 85.31 99 THR A O 1
ATOM 753 N N . VAL A 1 100 ? 19.840 22.910 -38.657 1.00 88.25 100 VAL A N 1
ATOM 754 C CA . VAL A 1 100 ? 20.339 22.912 -37.277 1.00 88.25 100 VAL A CA 1
ATOM 755 C C . VAL A 1 100 ? 19.177 22.831 -36.291 1.00 88.25 100 VAL A C 1
ATOM 757 O O . VAL A 1 100 ? 19.249 22.060 -35.339 1.00 88.25 100 VAL A O 1
ATOM 760 N N . VAL A 1 101 ? 18.080 23.552 -36.537 1.00 87.25 101 VAL A N 1
ATOM 761 C CA . VAL A 1 101 ? 16.858 23.494 -35.717 1.00 87.25 101 VAL A CA 1
ATOM 762 C C . VAL A 1 101 ? 16.167 22.126 -35.813 1.00 87.25 101 VAL A C 1
ATOM 764 O O . VAL A 1 101 ? 15.762 21.582 -34.791 1.00 87.25 101 VAL A O 1
ATOM 767 N N . LEU A 1 102 ? 16.088 21.516 -37.001 1.00 82.62 102 LEU A N 1
ATOM 768 C CA . LEU A 1 102 ? 15.523 20.168 -37.174 1.00 82.62 102 LEU A CA 1
ATOM 769 C C . LEU A 1 102 ? 16.366 19.078 -36.494 1.00 82.62 102 LEU A C 1
ATOM 771 O O . LEU A 1 102 ? 15.811 18.187 -35.854 1.00 82.62 102 LEU A O 1
ATOM 775 N N . LEU A 1 103 ? 17.696 19.156 -36.596 1.00 74.69 103 LEU A N 1
ATOM 776 C CA . LEU A 1 103 ? 18.605 18.177 -35.990 1.00 74.69 103 LEU A CA 1
ATOM 777 C C . LEU A 1 103 ? 18.686 18.326 -34.461 1.00 74.69 103 LEU A C 1
ATOM 779 O O . LEU A 1 103 ? 18.716 17.324 -33.750 1.00 74.69 103 LEU A O 1
ATOM 783 N N . SER A 1 104 ? 18.674 19.557 -33.940 1.00 68.19 104 SER A N 1
ATOM 784 C CA . SER A 1 104 ? 18.703 19.815 -32.490 1.00 68.19 104 SER A CA 1
ATOM 785 C C . SER A 1 104 ? 17.350 19.589 -31.810 1.00 68.19 104 SER A C 1
ATOM 787 O O . SER A 1 104 ? 17.312 19.075 -30.692 1.00 68.19 104 SER A O 1
ATOM 789 N N . GLY A 1 105 ? 16.237 19.895 -32.484 1.00 70.56 105 GLY A N 1
ATOM 790 C CA . GLY A 1 105 ? 14.890 19.698 -31.945 1.00 70.56 105 GLY A CA 1
ATOM 791 C C . GLY A 1 105 ? 14.560 18.226 -31.678 1.00 70.56 105 GLY A C 1
ATOM 792 O O . GLY A 1 105 ? 14.008 17.899 -30.630 1.00 70.56 105 GLY A O 1
ATOM 793 N N . LEU A 1 106 ? 14.968 17.318 -32.572 1.00 63.62 106 LEU A N 1
ATOM 794 C CA . LEU A 1 106 ? 14.773 15.872 -32.390 1.00 63.62 106 LEU A CA 1
ATOM 795 C C . LEU A 1 106 ? 15.646 15.298 -31.258 1.00 63.62 106 LEU A C 1
ATOM 797 O O . LEU A 1 106 ? 15.186 14.444 -30.494 1.00 63.62 106 LEU A O 1
ATOM 801 N N . ALA A 1 107 ? 16.883 15.785 -31.111 1.00 66.56 107 ALA A N 1
ATOM 802 C CA . ALA A 1 107 ? 17.792 15.346 -30.052 1.00 66.56 107 ALA A CA 1
ATOM 803 C C . ALA A 1 107 ? 17.340 15.823 -28.658 1.00 66.56 107 ALA A C 1
ATOM 805 O O . ALA A 1 107 ? 17.333 15.037 -27.711 1.00 66.56 107 ALA A O 1
ATOM 806 N N . GLY A 1 108 ? 16.899 17.080 -28.530 1.00 73.31 108 GLY A N 1
ATOM 807 C CA . GLY A 1 108 ? 16.458 17.649 -27.251 1.00 73.31 108 GLY A CA 1
ATOM 808 C C . GLY A 1 108 ? 15.193 16.992 -26.690 1.00 73.31 108 GLY A C 1
ATOM 809 O O . GLY A 1 108 ? 15.130 16.680 -25.502 1.00 73.31 108 GLY A O 1
ATOM 810 N N . VAL A 1 109 ? 14.205 16.710 -27.547 1.00 73.75 109 VAL A N 1
ATOM 811 C CA . VAL A 1 109 ? 12.958 16.036 -27.137 1.00 73.75 109 VAL A CA 1
ATOM 812 C C . VAL A 1 109 ? 13.217 14.583 -26.718 1.00 73.75 109 VAL A C 1
ATOM 814 O O . VAL A 1 109 ? 12.630 14.114 -25.744 1.00 73.75 109 VAL A O 1
ATOM 817 N N . SER A 1 110 ? 14.142 13.886 -27.387 1.00 70.69 110 SER A N 1
ATOM 818 C CA . SER A 1 110 ? 14.493 12.494 -27.063 1.00 70.69 110 SER A CA 1
ATOM 819 C C . SER A 1 110 ? 15.176 12.359 -25.697 1.00 70.69 110 SER A C 1
ATOM 821 O O . SER A 1 110 ? 14.845 11.453 -24.935 1.00 70.69 110 SER A O 1
ATOM 823 N N . VAL A 1 111 ? 16.079 13.284 -25.345 1.00 75.81 111 VAL A N 1
ATOM 824 C CA . VAL A 1 111 ? 16.752 13.284 -24.033 1.00 75.81 111 VAL A CA 1
ATOM 825 C C . VAL A 1 111 ? 15.753 13.540 -22.901 1.00 75.81 111 VAL A C 1
ATOM 827 O O . VAL A 1 111 ? 15.775 12.827 -21.903 1.00 75.81 111 VAL A O 1
ATOM 830 N N . LEU A 1 112 ? 14.815 14.480 -23.066 1.00 72.31 112 LEU A N 1
ATOM 831 C CA . LEU A 1 112 ? 13.773 14.733 -22.058 1.00 72.31 112 LEU A CA 1
ATOM 832 C C . LEU A 1 112 ? 12.754 13.588 -21.952 1.00 72.31 112 LEU A C 1
ATOM 834 O O . LEU A 1 112 ? 12.219 13.341 -20.874 1.00 72.31 112 LEU A O 1
ATOM 838 N N . SER A 1 113 ? 12.514 12.855 -23.041 1.00 69.44 113 SER A N 1
ATOM 839 C CA . SER A 1 113 ? 11.666 11.660 -23.023 1.00 69.44 113 SER A CA 1
ATOM 840 C C . SER A 1 113 ? 12.321 10.474 -22.312 1.00 69.44 113 SER A C 1
ATOM 842 O O . SER A 1 113 ? 11.600 9.626 -21.801 1.00 69.44 113 SER A O 1
ATOM 844 N N . LEU A 1 114 ? 13.656 10.415 -22.247 1.00 69.69 114 LEU A N 1
ATOM 845 C CA . LEU A 1 114 ? 14.380 9.372 -21.513 1.00 69.69 114 LEU A CA 1
ATOM 846 C C . LEU A 1 114 ? 14.273 9.549 -19.989 1.00 69.69 114 LEU A C 1
ATOM 848 O O . LEU A 1 114 ? 14.326 8.572 -19.249 1.00 69.69 114 LEU A O 1
ATOM 852 N N . PHE A 1 115 ? 14.101 10.792 -19.530 1.00 69.69 115 PHE A N 1
ATOM 853 C CA . PHE A 1 115 ? 13.908 11.133 -18.116 1.00 69.69 115 PHE A CA 1
ATOM 854 C C . PHE A 1 115 ? 12.430 11.161 -17.690 1.00 69.69 115 PHE A C 1
ATOM 856 O O . PHE A 1 115 ? 12.131 11.316 -16.507 1.00 69.69 115 PHE A O 1
ATOM 863 N N . ARG A 1 116 ? 11.488 10.984 -18.628 1.00 60.22 116 ARG A N 1
ATOM 864 C CA . ARG A 1 116 ? 10.058 10.818 -18.341 1.00 60.22 116 ARG A CA 1
ATOM 865 C C . ARG A 1 116 ? 9.761 9.325 -18.180 1.00 60.22 116 ARG A C 1
ATOM 867 O O . ARG A 1 116 ? 9.518 8.631 -19.155 1.00 60.22 116 ARG A O 1
ATOM 874 N N . ILE A 1 117 ? 9.885 8.883 -16.932 1.00 66.19 117 ILE A N 1
ATOM 875 C CA . ILE A 1 117 ? 9.446 7.631 -16.290 1.00 66.19 117 ILE A CA 1
ATOM 876 C C . ILE A 1 117 ? 8.848 6.554 -17.231 1.00 66.19 117 ILE A C 1
ATOM 878 O O . ILE A 1 117 ? 7.861 6.805 -17.927 1.00 66.19 117 ILE A O 1
ATOM 882 N N . PRO A 1 118 ? 9.408 5.330 -17.201 1.00 60.25 118 PRO A N 1
ATOM 883 C CA . PRO A 1 118 ? 9.054 4.239 -18.098 1.00 60.25 118 PRO A CA 1
ATOM 884 C C . PRO A 1 118 ? 7.603 3.786 -17.911 1.00 60.25 118 PRO A C 1
ATOM 886 O O . PRO A 1 118 ? 7.092 3.758 -16.796 1.00 60.25 118 PRO A O 1
ATOM 889 N N . ASN A 1 119 ? 6.980 3.386 -19.024 1.00 57.00 119 ASN A N 1
ATOM 890 C CA . ASN A 1 119 ? 5.915 2.380 -19.114 1.00 57.00 119 ASN A CA 1
ATOM 891 C C . ASN A 1 119 ? 5.811 1.542 -17.823 1.00 57.00 119 ASN A C 1
ATOM 893 O O . ASN A 1 119 ? 6.637 0.649 -17.621 1.00 57.00 119 ASN A O 1
ATOM 897 N N . LEU A 1 120 ? 4.823 1.837 -16.964 1.00 60.59 120 LEU A N 1
ATOM 898 C CA . LEU A 1 120 ? 4.417 0.890 -15.930 1.00 60.59 120 LEU A CA 1
ATOM 899 C C . LEU A 1 120 ? 3.985 -0.371 -16.682 1.00 60.59 120 LEU A C 1
ATOM 901 O O . LEU A 1 120 ? 3.024 -0.295 -17.458 1.00 60.59 120 LEU A O 1
ATOM 905 N N . PRO A 1 121 ? 4.675 -1.511 -16.502 1.00 61.66 121 PRO A N 1
ATOM 906 C CA . PRO A 1 121 ? 4.257 -2.736 -17.152 1.00 61.66 121 PRO A CA 1
ATOM 907 C C . PRO A 1 121 ? 2.801 -2.995 -16.765 1.00 61.66 121 PRO A C 1
ATOM 909 O O . PRO A 1 121 ? 2.408 -2.762 -15.625 1.00 61.66 121 PRO A O 1
ATOM 912 N N . ASN A 1 122 ? 1.980 -3.449 -17.714 1.00 74.38 122 ASN A N 1
ATOM 913 C CA . ASN A 1 122 ? 0.605 -3.842 -17.422 1.00 74.38 122 ASN A CA 1
ATOM 914 C C . ASN A 1 122 ? 0.626 -4.997 -16.403 1.00 74.38 122 ASN A C 1
ATOM 916 O O . ASN A 1 122 ? 0.640 -6.166 -16.790 1.00 74.38 122 ASN A O 1
ATOM 920 N N . CYS A 1 123 ? 0.615 -4.676 -15.106 1.00 83.88 123 CYS A N 1
ATOM 921 C CA . CYS A 1 123 ? 0.745 -5.624 -13.994 1.00 83.88 123 CYS A CA 1
ATOM 922 C C . CYS A 1 123 ? -0.360 -6.688 -13.982 1.00 83.88 123 CYS A C 1
ATOM 924 O O . CYS A 1 123 ? -0.226 -7.730 -13.350 1.00 83.88 123 CYS A O 1
ATOM 926 N N . ARG A 1 124 ? -1.434 -6.452 -14.743 1.00 79.19 124 ARG A N 1
ATOM 927 C CA . ARG A 1 124 ? -2.572 -7.353 -14.923 1.00 79.19 124 ARG A CA 1
ATOM 928 C C . ARG A 1 124 ? -2.319 -8.515 -15.897 1.00 79.19 124 ARG A C 1
ATOM 930 O O . ARG A 1 124 ? -3.078 -9.474 -15.875 1.00 79.19 124 ARG A O 1
ATOM 937 N N . ALA A 1 125 ? -1.305 -8.439 -16.763 1.00 80.94 125 ALA A N 1
ATOM 938 C CA . ALA A 1 125 ? -1.040 -9.448 -17.802 1.00 80.94 125 ALA A CA 1
ATOM 939 C C . ALA A 1 125 ? 0.220 -10.298 -17.540 1.00 80.94 125 ALA A C 1
ATOM 941 O O . ALA A 1 125 ? 0.607 -11.109 -18.380 1.00 80.94 125 ALA A O 1
ATOM 942 N N . ILE A 1 126 ? 0.885 -10.099 -16.399 1.00 85.94 126 ILE A N 1
ATOM 943 C CA . ILE A 1 126 ? 2.160 -10.749 -16.086 1.00 85.94 126 ILE A CA 1
ATOM 944 C C . ILE A 1 126 ? 1.924 -12.165 -15.558 1.00 85.94 126 ILE A C 1
ATOM 946 O O . ILE A 1 126 ? 1.123 -12.392 -14.654 1.00 85.94 126 ILE A O 1
ATOM 950 N N . PHE A 1 127 ? 2.688 -13.120 -16.085 1.00 87.19 127 PHE A N 1
ATOM 951 C CA . PHE A 1 127 ? 2.765 -14.468 -15.537 1.00 87.19 127 PHE A CA 1
ATOM 952 C C . PHE A 1 127 ? 3.757 -14.502 -14.362 1.00 87.19 127 PHE A C 1
ATOM 954 O O . PHE A 1 127 ? 4.975 -14.511 -14.554 1.00 87.19 127 PHE A O 1
ATOM 961 N N . TRP A 1 128 ? 3.240 -14.508 -13.130 1.00 87.06 128 TRP A N 1
ATOM 962 C CA . TRP A 1 128 ? 4.042 -14.420 -11.902 1.00 87.06 128 TRP A CA 1
ATOM 963 C C . TRP A 1 128 ? 5.162 -15.458 -11.738 1.00 87.06 128 TRP A C 1
ATOM 965 O O . TRP A 1 128 ? 6.219 -15.073 -11.233 1.00 87.06 128 TRP A O 1
ATOM 975 N N . PRO A 1 129 ? 5.027 -16.728 -12.169 1.00 88.81 129 PRO A N 1
ATOM 976 C CA . PRO A 1 129 ? 6.091 -17.721 -11.996 1.00 88.81 129 PRO A CA 1
ATOM 977 C C . PRO A 1 129 ? 7.405 -17.380 -12.706 1.00 88.81 129 PRO A C 1
ATOM 979 O O . PRO A 1 129 ? 8.464 -17.779 -12.236 1.00 88.81 129 PRO A O 1
ATOM 982 N N . THR A 1 130 ? 7.355 -16.625 -13.807 1.00 89.12 130 THR A N 1
ATOM 983 C CA . THR A 1 130 ? 8.554 -16.178 -14.538 1.00 89.12 130 THR A CA 1
ATOM 984 C C . THR A 1 130 ? 8.904 -14.715 -14.272 1.00 89.12 130 THR A C 1
ATOM 986 O O . THR A 1 130 ? 9.868 -14.204 -14.837 1.00 89.12 130 THR A O 1
ATOM 989 N N . ALA A 1 131 ? 8.114 -14.013 -13.457 1.00 89.94 131 ALA A N 1
ATOM 990 C CA . ALA A 1 131 ? 8.366 -12.617 -13.132 1.00 89.94 131 ALA A CA 1
ATOM 991 C C . ALA A 1 131 ? 9.566 -12.495 -12.186 1.00 89.94 131 ALA A C 1
ATOM 993 O O . ALA A 1 131 ? 9.669 -13.224 -11.198 1.00 89.94 131 ALA A O 1
ATOM 994 N N . SER A 1 132 ? 10.448 -11.535 -12.470 1.00 91.06 132 SER A N 1
ATOM 995 C CA . SER A 1 132 ? 11.551 -11.206 -11.567 1.00 91.06 132 SER A CA 1
ATOM 996 C C . SER A 1 132 ? 11.027 -10.596 -10.260 1.00 91.06 132 SER A C 1
ATOM 998 O O . SER A 1 132 ? 9.960 -9.977 -10.239 1.00 91.06 132 SER A O 1
ATOM 1000 N N . ALA A 1 133 ? 11.798 -10.725 -9.177 1.00 91.50 133 ALA A N 1
ATOM 1001 C CA . ALA A 1 133 ? 11.492 -10.095 -7.892 1.00 91.50 133 ALA A CA 1
ATOM 1002 C C . ALA A 1 133 ? 11.290 -8.574 -8.016 1.00 91.50 133 ALA A C 1
ATOM 1004 O O . ALA A 1 133 ? 10.322 -8.039 -7.484 1.00 91.50 133 ALA A O 1
ATOM 1005 N N . ALA A 1 134 ? 12.142 -7.900 -8.793 1.00 91.25 134 ALA A N 1
ATOM 1006 C CA . ALA A 1 134 ? 12.026 -6.466 -9.050 1.00 91.25 134 ALA A CA 1
ATOM 1007 C C . ALA A 1 134 ? 10.710 -6.109 -9.761 1.00 91.25 134 ALA A C 1
ATOM 1009 O O . ALA A 1 134 ? 10.052 -5.140 -9.398 1.00 91.25 134 ALA A O 1
ATOM 1010 N N . THR A 1 135 ? 10.280 -6.921 -10.733 1.00 92.31 135 THR A N 1
ATOM 1011 C CA . THR A 1 135 ? 8.998 -6.716 -11.428 1.00 92.31 135 THR A CA 1
ATOM 1012 C C . THR A 1 135 ? 7.807 -6.908 -10.490 1.00 92.31 135 THR A C 1
ATOM 1014 O O . THR A 1 135 ? 6.859 -6.128 -10.545 1.00 92.31 135 THR A O 1
ATOM 1017 N N . ARG A 1 136 ? 7.847 -7.929 -9.619 1.00 93.31 136 ARG A N 1
ATOM 1018 C CA . ARG A 1 136 ? 6.813 -8.132 -8.589 1.00 93.31 136 ARG A CA 1
ATOM 1019 C C . ARG A 1 136 ? 6.721 -6.928 -7.671 1.00 93.31 136 ARG A C 1
ATOM 1021 O O . ARG A 1 136 ? 5.624 -6.433 -7.442 1.00 93.31 136 ARG A O 1
ATOM 1028 N N . LEU A 1 137 ? 7.868 -6.433 -7.218 1.00 93.62 137 LEU A N 1
ATOM 1029 C CA . LEU A 1 137 ? 7.924 -5.288 -6.332 1.00 93.62 137 LEU A CA 1
ATOM 1030 C C . LEU A 1 137 ? 7.381 -4.013 -6.993 1.00 93.62 137 LEU A C 1
ATOM 1032 O O . LEU A 1 137 ? 6.512 -3.369 -6.422 1.00 93.62 137 LEU A O 1
ATOM 1036 N N . GLN A 1 138 ? 7.803 -3.703 -8.219 1.00 93.06 138 GLN A N 1
ATOM 1037 C CA . GLN A 1 138 ? 7.317 -2.526 -8.946 1.00 93.06 138 GLN A CA 1
ATOM 1038 C C . GLN A 1 138 ? 5.799 -2.569 -9.180 1.00 93.06 138 GLN A C 1
ATOM 1040 O O . GLN A 1 138 ? 5.108 -1.556 -9.104 1.00 93.06 138 GLN A O 1
ATOM 1045 N N . CYS A 1 139 ? 5.254 -3.755 -9.453 1.00 93.38 139 CYS A N 1
ATOM 1046 C CA . CYS A 1 139 ? 3.812 -3.917 -9.572 1.00 93.38 139 CYS A CA 1
ATOM 1047 C C . CYS A 1 139 ? 3.087 -3.817 -8.229 1.00 93.38 139 CYS A C 1
ATOM 1049 O O . CYS A 1 139 ? 1.982 -3.285 -8.183 1.00 93.38 139 CYS A O 1
ATOM 1051 N N . ALA A 1 140 ? 3.688 -4.304 -7.147 1.00 95.56 140 ALA A N 1
ATOM 1052 C CA . ALA A 1 140 ? 3.138 -4.148 -5.809 1.00 95.56 140 ALA A CA 1
ATOM 1053 C C . ALA A 1 140 ? 3.104 -2.676 -5.379 1.00 95.56 140 ALA A C 1
ATOM 1055 O O . ALA A 1 140 ? 2.080 -2.230 -4.876 1.00 95.56 140 ALA A O 1
ATOM 1056 N N . GLU A 1 141 ? 4.149 -1.899 -5.672 1.00 95.25 141 GLU A N 1
ATOM 1057 C CA . GLU A 1 141 ? 4.141 -0.441 -5.489 1.00 95.25 141 GLU A CA 1
ATOM 1058 C C . GLU A 1 141 ? 2.966 0.205 -6.234 1.00 95.25 141 GLU A C 1
ATOM 1060 O O . GLU A 1 141 ? 2.184 0.929 -5.630 1.00 95.25 141 GLU A O 1
ATOM 1065 N N . ALA A 1 142 ? 2.749 -0.152 -7.504 1.00 94.12 142 ALA A N 1
ATOM 1066 C CA . ALA A 1 142 ? 1.627 0.378 -8.278 1.00 94.12 142 ALA A CA 1
ATOM 1067 C C . ALA A 1 142 ? 0.241 0.001 -7.705 1.00 94.12 142 ALA A C 1
ATOM 1069 O O . ALA A 1 142 ? -0.730 0.740 -7.890 1.00 94.12 142 ALA A O 1
ATOM 1070 N N . TYR A 1 143 ? 0.109 -1.144 -7.024 1.00 94.81 143 TYR A N 1
ATOM 1071 C CA . TYR A 1 143 ? -1.106 -1.478 -6.272 1.00 94.81 143 TYR A CA 1
ATOM 1072 C C . TYR A 1 143 ? -1.215 -0.647 -4.987 1.00 94.81 143 TYR A C 1
ATOM 1074 O O . TYR A 1 143 ? -2.285 -0.113 -4.690 1.00 94.81 143 TYR A O 1
ATOM 1082 N N . ALA A 1 144 ? -0.119 -0.484 -4.249 1.00 96.62 144 ALA A N 1
ATOM 1083 C CA . ALA A 1 144 ? -0.091 0.309 -3.027 1.00 96.62 144 ALA A CA 1
ATOM 1084 C C . ALA A 1 144 ? -0.397 1.795 -3.274 1.00 96.62 144 ALA A C 1
ATOM 1086 O O . ALA A 1 144 ? -1.125 2.399 -2.489 1.00 96.62 144 ALA A O 1
ATOM 1087 N N . ASP A 1 145 ? 0.048 2.352 -4.402 1.00 95.06 145 ASP A N 1
ATOM 1088 C CA . ASP A 1 145 ? -0.199 3.742 -4.807 1.00 95.06 145 ASP A CA 1
ATOM 1089 C C . ASP A 1 145 ? -1.692 4.080 -4.962 1.00 95.06 145 ASP A C 1
ATOM 1091 O O . ASP A 1 145 ? -2.080 5.247 -4.904 1.00 95.06 145 ASP A O 1
ATOM 1095 N N . GLN A 1 146 ? -2.562 3.076 -5.129 1.00 94.62 146 GLN A N 1
ATOM 1096 C CA . GLN A 1 146 ? -4.012 3.299 -5.147 1.00 94.62 146 GLN A CA 1
ATOM 1097 C C . GLN A 1 146 ? -4.570 3.668 -3.762 1.00 94.62 146 GLN A C 1
ATOM 1099 O O . GLN A 1 146 ? -5.689 4.175 -3.676 1.00 94.62 146 GLN A O 1
ATOM 1104 N N . GLY A 1 147 ? -3.827 3.395 -2.683 1.00 94.12 147 GLY A N 1
ATOM 1105 C CA . GLY A 1 147 ? -4.123 3.863 -1.328 1.00 94.12 147 GLY A CA 1
ATOM 1106 C C . GLY A 1 147 ? -5.389 3.290 -0.687 1.00 94.12 147 GLY A C 1
ATOM 1107 O O . GLY A 1 147 ? -5.903 3.876 0.267 1.00 94.12 147 GLY A O 1
ATOM 1108 N N . ASN A 1 148 ? -5.922 2.174 -1.191 1.00 96.44 148 ASN A N 1
ATOM 1109 C CA . ASN A 1 148 ? -7.082 1.504 -0.609 1.00 96.44 148 ASN A CA 1
ATOM 1110 C C . ASN A 1 148 ? -6.679 0.184 0.064 1.00 96.44 148 ASN A C 1
ATOM 1112 O O . ASN A 1 148 ? -5.633 -0.390 -0.225 1.00 96.44 148 ASN A O 1
ATOM 1116 N N . VAL A 1 149 ? -7.503 -0.292 1.001 1.00 97.38 149 VAL A N 1
ATOM 1117 C CA . VAL A 1 149 ? -7.180 -1.488 1.802 1.00 97.38 149 VAL A CA 1
ATOM 1118 C C . VAL A 1 149 ? -6.977 -2.714 0.911 1.00 97.38 149 VAL A C 1
ATOM 1120 O O . VAL A 1 149 ? -6.032 -3.468 1.115 1.00 97.38 149 VAL A O 1
ATOM 1123 N N . ASP A 1 150 ? -7.830 -2.901 -0.097 1.00 97.56 150 ASP A N 1
ATOM 1124 C CA . ASP A 1 150 ? -7.753 -4.055 -0.997 1.00 97.56 150 ASP A CA 1
ATOM 1125 C C . ASP A 1 150 ? -6.481 -4.037 -1.852 1.00 97.56 150 ASP A C 1
ATOM 1127 O O . ASP A 1 150 ? -5.833 -5.069 -2.018 1.00 97.56 150 ASP A O 1
ATOM 1131 N N . SER A 1 151 ? -6.089 -2.868 -2.356 1.00 96.94 151 SER A N 1
ATOM 1132 C CA . SER A 1 151 ? -4.902 -2.707 -3.188 1.00 96.94 151 SER A CA 1
ATOM 1133 C C . SER A 1 151 ? -3.614 -2.842 -2.380 1.00 96.94 151 SER A C 1
ATOM 1135 O O . SER A 1 151 ? -2.668 -3.466 -2.855 1.00 96.94 151 SER A O 1
ATOM 1137 N N . LEU A 1 152 ? -3.583 -2.339 -1.143 1.00 98.00 152 LEU A N 1
ATOM 1138 C CA . LEU A 1 152 ? -2.462 -2.538 -0.222 1.00 98.00 152 LEU A CA 1
ATOM 1139 C C . LEU A 1 152 ? -2.295 -4.020 0.132 1.00 98.00 152 LEU A C 1
ATOM 1141 O O . LEU A 1 152 ? -1.181 -4.534 0.124 1.00 98.00 152 LEU A O 1
ATOM 1145 N N . LEU A 1 153 ? -3.393 -4.739 0.373 1.00 97.62 153 LEU A N 1
ATOM 1146 C CA . LEU A 1 153 ? -3.335 -6.181 0.629 1.00 97.62 153 LEU A CA 1
ATOM 1147 C C . LEU A 1 153 ? -2.883 -6.967 -0.603 1.00 97.62 153 LEU A C 1
ATOM 1149 O O . LEU A 1 153 ? -2.052 -7.862 -0.471 1.00 97.62 153 LEU A O 1
ATOM 1153 N N . ALA A 1 154 ? -3.355 -6.598 -1.796 1.00 95.81 154 ALA A N 1
ATOM 1154 C CA . ALA A 1 154 ? -2.887 -7.192 -3.046 1.00 95.81 154 ALA A CA 1
ATOM 1155 C C . ALA A 1 154 ? -1.388 -6.931 -3.281 1.00 95.81 154 ALA A C 1
ATOM 1157 O O . ALA A 1 154 ? -0.674 -7.816 -3.755 1.00 95.81 154 ALA A O 1
ATOM 1158 N N . ALA A 1 155 ? -0.896 -5.739 -2.924 1.00 96.50 155 ALA A N 1
ATOM 1159 C CA . ALA A 1 155 ? 0.525 -5.413 -2.967 1.00 96.50 155 ALA A CA 1
ATOM 1160 C C . ALA A 1 155 ? 1.334 -6.325 -2.036 1.00 96.50 155 ALA A C 1
ATOM 1162 O O . ALA A 1 155 ? 2.328 -6.909 -2.471 1.00 96.50 155 ALA A O 1
ATOM 1163 N N . ILE A 1 156 ? 0.881 -6.492 -0.788 1.00 96.88 156 ILE A N 1
ATOM 1164 C CA . ILE A 1 156 ? 1.529 -7.360 0.202 1.00 96.88 156 ILE A CA 1
ATOM 1165 C C . ILE A 1 156 ? 1.555 -8.811 -0.282 1.00 96.88 156 ILE A C 1
ATOM 1167 O O . ILE A 1 156 ? 2.628 -9.402 -0.343 1.00 96.88 156 ILE A O 1
ATOM 1171 N N . GLU A 1 157 ? 0.410 -9.374 -0.673 1.00 94.94 157 GLU A N 1
ATOM 1172 C CA . GLU A 1 157 ? 0.303 -10.768 -1.129 1.00 94.94 157 GLU A CA 1
ATOM 1173 C C . GLU A 1 157 ? 1.254 -11.057 -2.297 1.00 94.94 157 GLU A C 1
ATOM 1175 O O . GLU A 1 157 ? 1.918 -12.098 -2.353 1.00 94.94 157 GLU A O 1
ATOM 1180 N N . LEU A 1 158 ? 1.373 -10.097 -3.216 1.00 94.19 158 LEU A N 1
ATOM 1181 C CA . LEU A 1 158 ? 2.214 -10.238 -4.387 1.00 94.19 158 LEU A CA 1
ATOM 1182 C C . LEU A 1 158 ? 3.698 -10.415 -4.029 1.00 94.19 158 LEU A C 1
ATOM 1184 O O . LEU A 1 158 ? 4.375 -11.290 -4.586 1.00 94.19 158 LEU A O 1
ATOM 1188 N N . VAL A 1 159 ? 4.215 -9.599 -3.110 1.00 95.06 159 VAL A N 1
ATOM 1189 C CA . VAL A 1 159 ? 5.632 -9.646 -2.716 1.00 95.06 159 VAL A CA 1
ATOM 1190 C C . VAL A 1 159 ? 5.911 -10.644 -1.600 1.00 95.06 159 VAL A C 1
ATOM 1192 O O . VAL A 1 159 ? 7.030 -11.142 -1.507 1.00 95.06 1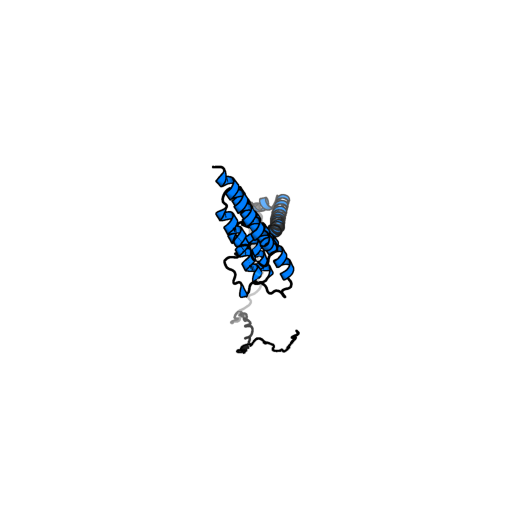59 VAL A O 1
ATOM 1195 N N . ASP A 1 160 ? 4.914 -11.005 -0.795 1.00 93.62 160 ASP A N 1
ATOM 1196 C CA . ASP A 1 160 ? 5.105 -11.971 0.284 1.00 93.62 160 ASP A CA 1
ATOM 1197 C C . ASP A 1 160 ? 5.389 -13.386 -0.245 1.00 93.62 160 ASP A C 1
ATOM 1199 O O . ASP A 1 160 ? 6.074 -14.177 0.400 1.00 93.62 160 ASP A O 1
ATOM 1203 N N . SER A 1 161 ? 4.995 -13.658 -1.495 1.00 90.31 161 SER A N 1
ATOM 1204 C CA . SER A 1 161 ? 5.360 -14.869 -2.240 1.00 90.31 161 SER A CA 1
ATOM 1205 C C . SER A 1 161 ? 6.872 -15.072 -2.447 1.00 90.31 161 SER A C 1
ATOM 1207 O O . SER A 1 161 ? 7.288 -16.141 -2.907 1.00 90.31 161 SER A O 1
ATOM 1209 N N . LEU A 1 162 ? 7.709 -14.062 -2.172 1.00 91.81 162 LEU A N 1
ATOM 1210 C CA . LEU A 1 162 ? 9.161 -14.189 -2.268 1.00 91.81 162 LEU A CA 1
ATOM 1211 C C . LEU A 1 162 ? 9.724 -14.984 -1.074 1.00 91.81 162 LEU A C 1
ATOM 1213 O O . LEU A 1 162 ? 9.458 -14.621 0.075 1.00 91.81 162 LEU A O 1
ATOM 1217 N N . PRO A 1 163 ? 10.571 -16.004 -1.322 1.00 92.19 163 PRO A N 1
ATOM 1218 C CA . PRO A 1 163 ? 11.226 -16.775 -0.269 1.00 92.19 163 PRO A CA 1
ATOM 1219 C C . PRO A 1 163 ? 12.000 -15.916 0.737 1.00 92.19 163 PRO A C 1
ATOM 1221 O O . PRO A 1 163 ? 12.556 -14.870 0.397 1.00 92.19 163 PRO A O 1
ATOM 1224 N N . ALA A 1 164 ? 12.091 -16.402 1.977 1.00 92.06 164 ALA A N 1
ATOM 1225 C CA . ALA A 1 164 ? 12.795 -15.711 3.055 1.00 92.06 164 ALA A CA 1
ATOM 1226 C C . ALA A 1 164 ? 14.316 -15.578 2.824 1.00 92.06 164 ALA A C 1
ATOM 1228 O O . ALA A 1 164 ? 14.933 -14.675 3.379 1.00 92.06 164 ALA A O 1
ATOM 1229 N N . ASP A 1 165 ? 14.917 -16.449 2.007 1.00 94.69 165 ASP A N 1
ATOM 1230 C CA . ASP A 1 165 ? 16.344 -16.426 1.655 1.00 94.69 165 ASP A CA 1
ATOM 1231 C C . ASP A 1 165 ? 16.668 -15.518 0.453 1.00 94.69 165 ASP A C 1
ATOM 1233 O O . ASP A 1 165 ? 17.825 -15.410 0.040 1.00 94.69 165 ASP A O 1
ATOM 1237 N N . HIS A 1 166 ? 15.663 -14.844 -0.116 1.00 93.75 166 HIS A N 1
ATOM 1238 C CA . HIS A 1 166 ? 15.845 -13.999 -1.287 1.00 93.75 166 HIS A CA 1
ATOM 1239 C C . HIS A 1 166 ? 16.629 -12.711 -0.944 1.00 93.75 166 HIS A C 1
ATOM 1241 O O . HIS A 1 166 ? 16.302 -12.049 0.043 1.00 93.75 166 HIS A O 1
ATOM 1247 N N . PRO A 1 167 ? 17.588 -12.255 -1.780 1.00 94.62 167 PRO A N 1
ATOM 1248 C CA . PRO A 1 167 ? 18.406 -11.067 -1.489 1.00 94.62 167 PRO A CA 1
ATOM 1249 C C . PRO A 1 167 ? 17.612 -9.778 -1.226 1.00 94.62 167 PRO A C 1
ATOM 1251 O O . PRO A 1 167 ? 18.032 -8.941 -0.437 1.00 94.62 167 PRO A O 1
ATOM 1254 N N . MET A 1 168 ? 16.449 -9.622 -1.867 1.00 93.62 168 MET A N 1
ATOM 1255 C CA . MET A 1 168 ? 15.559 -8.462 -1.682 1.00 93.62 168 MET A CA 1
ATOM 1256 C C . MET A 1 168 ? 14.561 -8.615 -0.522 1.00 93.62 168 MET A C 1
ATOM 1258 O O . MET A 1 168 ? 13.691 -7.763 -0.361 1.00 93.62 168 MET A O 1
ATOM 1262 N N . ARG A 1 169 ? 14.615 -9.694 0.274 1.00 94.62 169 ARG A N 1
ATOM 1263 C CA . ARG A 1 169 ? 13.589 -9.942 1.301 1.00 94.62 169 ARG A CA 1
ATOM 1264 C C . ARG A 1 169 ? 13.540 -8.837 2.359 1.00 94.62 169 ARG A C 1
ATOM 1266 O O . ARG A 1 169 ? 12.450 -8.495 2.803 1.00 94.62 169 ARG A O 1
ATOM 1273 N N . ALA A 1 170 ? 14.687 -8.257 2.719 1.00 94.62 170 ALA A N 1
ATOM 1274 C CA . ALA A 1 170 ? 14.750 -7.139 3.661 1.00 94.62 170 ALA A CA 1
ATOM 1275 C C . ALA A 1 170 ? 13.948 -5.924 3.161 1.00 94.62 170 ALA A C 1
ATOM 1277 O O . ALA A 1 170 ? 13.049 -5.465 3.855 1.00 94.62 170 ALA A O 1
ATOM 1278 N N . GLU A 1 171 ? 14.196 -5.486 1.923 1.00 95.00 171 GLU A N 1
ATOM 1279 C CA . GLU A 1 171 ? 13.473 -4.365 1.305 1.00 95.00 171 GLU A CA 1
ATOM 1280 C C . GLU A 1 171 ? 11.969 -4.652 1.185 1.00 95.00 171 GLU A C 1
ATOM 1282 O O . GLU A 1 171 ? 11.131 -3.798 1.464 1.00 95.00 171 GLU A O 1
ATOM 1287 N N . VAL A 1 172 ? 11.605 -5.875 0.793 1.00 96.12 172 VAL A N 1
ATOM 1288 C CA . VAL A 1 172 ? 10.198 -6.281 0.701 1.00 96.12 172 VAL A CA 1
ATOM 1289 C C . VAL A 1 172 ? 9.511 -6.221 2.064 1.00 96.12 172 VAL A C 1
ATOM 1291 O O . VAL A 1 172 ? 8.397 -5.713 2.150 1.00 96.12 172 VAL A O 1
ATOM 1294 N N . ASN A 1 173 ? 10.167 -6.690 3.127 1.00 96.12 173 ASN A N 1
ATOM 1295 C CA . ASN A 1 173 ? 9.609 -6.639 4.478 1.00 96.12 173 ASN A CA 1
ATOM 1296 C C . ASN A 1 173 ? 9.356 -5.202 4.935 1.00 96.12 173 ASN A C 1
ATOM 1298 O O . ASN A 1 173 ? 8.277 -4.926 5.442 1.00 96.12 173 ASN A O 1
ATOM 1302 N N . GLU A 1 174 ? 10.296 -4.283 4.704 1.00 96.31 174 GLU A N 1
ATOM 1303 C CA . GLU A 1 174 ? 10.109 -2.865 5.050 1.00 96.31 174 GLU A CA 1
ATOM 1304 C C . GLU A 1 174 ? 8.873 -2.267 4.365 1.00 96.31 174 GLU A C 1
ATOM 1306 O O . GLU A 1 174 ? 8.108 -1.517 4.970 1.00 96.31 174 GLU A O 1
ATOM 1311 N N . ARG A 1 175 ? 8.627 -2.643 3.108 1.00 97.00 175 ARG A N 1
ATOM 1312 C CA . ARG A 1 175 ? 7.450 -2.182 2.362 1.00 97.00 175 ARG A CA 1
ATOM 1313 C C . ARG A 1 175 ? 6.161 -2.816 2.855 1.00 97.00 175 ARG A C 1
ATOM 1315 O O . ARG A 1 175 ? 5.162 -2.114 2.966 1.00 97.00 175 ARG A O 1
ATOM 1322 N N . ILE A 1 176 ? 6.185 -4.109 3.185 1.00 97.56 176 ILE A N 1
ATOM 1323 C CA . ILE A 1 176 ? 5.044 -4.798 3.801 1.00 97.56 176 ILE A CA 1
ATOM 1324 C C . ILE A 1 176 ? 4.664 -4.110 5.118 1.00 97.56 176 ILE A C 1
ATOM 1326 O O . ILE A 1 176 ? 3.481 -3.855 5.335 1.00 97.56 176 ILE A O 1
ATOM 1330 N N . GLU A 1 177 ? 5.642 -3.762 5.959 1.00 97.50 177 GLU A N 1
ATOM 1331 C CA . GLU A 1 177 ? 5.403 -3.012 7.198 1.00 97.50 177 GLU A CA 1
ATOM 1332 C C . GLU A 1 177 ? 4.756 -1.652 6.912 1.00 97.50 177 GLU A C 1
ATOM 1334 O O . GLU A 1 177 ? 3.709 -1.330 7.475 1.00 97.50 177 GLU A O 1
ATOM 1339 N N . GLY A 1 178 ? 5.309 -0.888 5.965 1.00 97.50 178 GLY A N 1
ATOM 1340 C CA . GLY A 1 178 ? 4.753 0.412 5.586 1.00 97.50 178 GLY A CA 1
ATOM 1341 C C . GLY A 1 178 ? 3.331 0.330 5.015 1.00 97.50 178 GLY A C 1
ATOM 1342 O O . GLY A 1 178 ? 2.496 1.190 5.295 1.00 97.50 178 GLY A O 1
ATOM 1343 N N . TRP A 1 179 ? 3.009 -0.699 4.230 1.00 98.38 179 TRP A N 1
ATOM 1344 C CA . TRP A 1 179 ? 1.654 -0.902 3.705 1.00 98.38 179 TRP A CA 1
ATOM 1345 C C . TRP A 1 179 ? 0.677 -1.371 4.786 1.00 98.38 179 TRP A C 1
ATOM 1347 O O . TRP A 1 179 ? -0.470 -0.927 4.803 1.00 98.38 179 TRP A O 1
ATOM 1357 N N . ALA A 1 180 ? 1.122 -2.212 5.718 1.00 98.06 180 ALA A N 1
ATOM 1358 C CA . ALA A 1 180 ? 0.327 -2.624 6.869 1.00 98.06 180 ALA A CA 1
ATOM 1359 C C . ALA A 1 180 ? -0.009 -1.439 7.788 1.00 98.06 180 ALA A C 1
ATOM 1361 O O . ALA A 1 180 ? -1.158 -1.288 8.207 1.00 98.06 180 ALA A O 1
ATOM 1362 N N . GLU A 1 181 ? 0.953 -0.547 8.026 1.00 97.69 181 GLU A N 1
ATOM 1363 C CA . GLU A 1 181 ? 0.723 0.711 8.740 1.00 97.69 181 GLU A CA 1
ATOM 1364 C C . GLU A 1 181 ? -0.279 1.610 7.996 1.00 97.69 181 GLU A C 1
ATOM 1366 O O . GLU A 1 181 ? -1.197 2.163 8.602 1.00 97.69 181 GLU A O 1
ATOM 1371 N N . GLN A 1 182 ? -0.178 1.713 6.667 1.00 98.00 182 GLN A N 1
ATOM 1372 C CA . GLN A 1 182 ? -1.157 2.457 5.868 1.00 98.00 182 GLN A CA 1
ATOM 1373 C C . GLN A 1 182 ? -2.574 1.887 5.990 1.00 98.00 182 GLN A C 1
ATOM 1375 O O . GLN A 1 182 ? -3.524 2.665 6.100 1.00 98.00 182 GLN A O 1
ATOM 1380 N N . ILE A 1 183 ? -2.736 0.559 6.017 1.00 98.38 183 ILE A N 1
ATOM 1381 C CA . ILE A 1 183 ? -4.040 -0.078 6.257 1.00 98.38 183 ILE A CA 1
ATOM 1382 C C . ILE A 1 183 ? -4.575 0.309 7.639 1.00 98.38 183 ILE A C 1
ATOM 1384 O O . ILE A 1 183 ? -5.748 0.674 7.748 1.00 98.38 183 ILE A O 1
ATOM 1388 N N . LEU A 1 184 ? -3.731 0.290 8.676 1.00 97.94 184 LEU A N 1
ATOM 1389 C CA . LEU A 1 184 ? -4.131 0.696 10.026 1.00 97.94 184 LEU A CA 1
ATOM 1390 C C . LEU A 1 184 ? -4.562 2.168 10.070 1.00 97.94 184 LEU A C 1
ATOM 1392 O O . LEU A 1 184 ? -5.584 2.494 10.667 1.00 97.94 184 LEU A O 1
ATOM 1396 N N . ASN A 1 185 ? -3.847 3.045 9.366 1.00 97.94 185 ASN A N 1
ATOM 1397 C CA . ASN A 1 185 ? -4.202 4.459 9.245 1.00 97.94 185 ASN A CA 1
ATOM 1398 C C . ASN A 1 185 ? -5.525 4.671 8.491 1.00 97.94 185 ASN A C 1
ATOM 1400 O O . ASN A 1 185 ? -6.296 5.568 8.830 1.00 97.94 185 ASN A O 1
ATOM 1404 N N . ILE A 1 186 ? -5.817 3.859 7.467 1.00 98.12 186 ILE A N 1
ATOM 1405 C CA . ILE A 1 186 ? -7.123 3.882 6.792 1.00 98.12 186 ILE A CA 1
ATOM 1406 C C . ILE A 1 186 ? -8.226 3.428 7.752 1.00 98.12 186 ILE A C 1
ATOM 1408 O O . ILE A 1 186 ? -9.285 4.051 7.779 1.00 98.12 186 ILE A O 1
ATOM 1412 N N . ALA A 1 187 ? -7.987 2.373 8.533 1.00 98.19 187 ALA A N 1
ATOM 1413 C CA . ALA A 1 187 ? -8.933 1.889 9.532 1.00 98.19 187 ALA A CA 1
ATOM 1414 C C . ALA A 1 187 ? -9.237 2.962 10.589 1.00 98.19 187 ALA A C 1
ATOM 1416 O O . ALA A 1 187 ? -10.402 3.252 10.835 1.00 98.19 187 ALA A O 1
ATOM 1417 N N . GLU A 1 188 ? -8.207 3.617 11.128 1.00 97.94 188 GLU A N 1
ATOM 1418 C CA . GLU A 1 188 ? -8.369 4.723 12.076 1.00 97.94 188 GLU A CA 1
ATOM 1419 C C . GLU A 1 188 ? -9.203 5.860 11.471 1.00 97.94 188 GLU A C 1
ATOM 1421 O O . GLU A 1 188 ? -10.150 6.318 12.098 1.00 97.94 188 GLU A O 1
ATOM 1426 N N . ARG A 1 189 ? -8.938 6.273 10.222 1.00 98.19 189 ARG A N 1
ATOM 1427 C CA . ARG A 1 189 ? -9.765 7.297 9.556 1.00 98.19 189 ARG A CA 1
ATOM 1428 C C . ARG A 1 189 ? -11.237 6.898 9.460 1.00 98.19 189 ARG A C 1
ATOM 1430 O O . ARG A 1 189 ? -12.088 7.721 9.758 1.00 98.19 189 ARG A O 1
ATOM 1437 N N . ARG A 1 190 ? -11.537 5.642 9.111 1.00 98.00 190 ARG A N 1
ATOM 1438 C CA . ARG A 1 190 ? -12.926 5.152 9.057 1.00 98.00 190 ARG A CA 1
ATOM 1439 C C . ARG A 1 190 ? -13.617 5.223 10.414 1.00 98.00 190 ARG A C 1
ATOM 1441 O O . ARG A 1 190 ? -14.782 5.593 10.473 1.00 98.00 190 ARG A O 1
ATOM 1448 N N . PHE A 1 191 ? -12.893 4.930 11.493 1.00 98.00 191 PHE A N 1
ATOM 1449 C CA . PHE A 1 191 ? -13.419 5.083 12.846 1.00 98.00 191 PHE A CA 1
ATOM 1450 C C . PHE A 1 191 ? -13.740 6.552 13.150 1.00 98.00 191 PHE A C 1
ATOM 1452 O O . PHE A 1 191 ? -14.833 6.851 13.623 1.00 98.00 191 PHE A O 1
ATOM 1459 N N . GLN A 1 192 ? -12.830 7.471 12.814 1.00 96.75 192 GLN A N 1
ATOM 1460 C CA . GLN A 1 192 ? -13.043 8.914 12.990 1.00 96.75 192 GLN A CA 1
ATOM 1461 C C . GLN A 1 192 ? -14.204 9.453 12.135 1.00 96.75 192 GLN A C 1
ATOM 1463 O O . GLN A 1 192 ? -14.901 10.372 12.557 1.00 96.75 192 GLN A O 1
ATOM 1468 N N . ASP A 1 193 ? -14.452 8.854 10.968 1.00 97.06 193 ASP A N 1
ATOM 1469 C CA . ASP A 1 193 ? -15.605 9.156 10.109 1.00 97.06 193 ASP A CA 1
ATOM 1470 C C . ASP A 1 193 ? -16.933 8.591 10.663 1.00 97.06 193 ASP A C 1
ATOM 1472 O O . ASP A 1 193 ? -17.998 8.823 10.088 1.00 97.06 193 ASP A O 1
ATOM 1476 N N . GLY A 1 194 ? -16.890 7.862 11.783 1.00 96.25 194 GLY A N 1
ATOM 1477 C CA . GLY A 1 194 ? -18.052 7.267 12.439 1.00 96.25 194 GLY A CA 1
ATOM 1478 C C . GLY A 1 194 ? -18.426 5.873 11.929 1.00 96.25 194 GLY A C 1
ATOM 1479 O O . GLY A 1 194 ? -19.498 5.372 12.258 1.00 96.25 194 GLY A O 1
ATOM 1480 N N . ASP A 1 195 ? -17.574 5.231 11.130 1.00 97.25 195 ASP A N 1
ATOM 1481 C CA . ASP A 1 195 ? -17.794 3.881 10.606 1.00 97.25 195 ASP A CA 1
ATOM 1482 C C . ASP A 1 195 ? -16.928 2.863 11.366 1.00 97.25 195 ASP A C 1
ATOM 1484 O O . ASP A 1 195 ? -15.870 2.416 10.901 1.00 97.25 195 ASP A O 1
ATOM 1488 N N . LEU A 1 196 ? -17.370 2.519 12.584 1.00 97.19 196 LEU A N 1
ATOM 1489 C CA . LEU A 1 196 ? -16.680 1.559 13.452 1.00 97.19 196 LEU A CA 1
ATOM 1490 C C . LEU A 1 196 ? -16.547 0.184 12.781 1.00 97.19 196 LEU A C 1
ATOM 1492 O O . LEU A 1 196 ? -15.470 -0.417 12.810 1.00 97.19 196 LEU A O 1
ATOM 1496 N N . ASP A 1 197 ? -17.612 -0.302 12.144 1.00 97.62 197 ASP A N 1
ATOM 1497 C CA . ASP A 1 197 ? -17.619 -1.619 11.507 1.00 97.62 197 ASP A CA 1
ATOM 1498 C C . ASP A 1 197 ? -16.577 -1.694 10.384 1.00 97.62 197 ASP A C 1
ATOM 1500 O O . ASP A 1 197 ? -15.777 -2.637 10.325 1.00 97.62 197 ASP A O 1
ATOM 1504 N N . ALA A 1 198 ? -16.516 -0.680 9.513 1.00 97.44 198 ALA A N 1
ATOM 1505 C CA . ALA A 1 198 ? -15.543 -0.651 8.429 1.00 97.44 198 ALA A CA 1
ATOM 1506 C C . ALA A 1 198 ? -14.104 -0.418 8.916 1.00 97.44 198 ALA A C 1
ATOM 1508 O O . ALA A 1 198 ? -13.169 -0.874 8.244 1.00 97.44 198 ALA A O 1
ATOM 1509 N N . ALA A 1 199 ? -13.910 0.264 10.050 1.00 98.00 199 ALA A N 1
ATOM 1510 C CA . ALA A 1 199 ? -12.613 0.416 10.706 1.00 98.00 199 ALA A CA 1
ATOM 1511 C C . ALA A 1 199 ? -12.093 -0.925 11.235 1.00 98.00 199 ALA A C 1
ATOM 1513 O O . ALA A 1 199 ? -11.005 -1.372 10.857 1.00 98.00 199 ALA A O 1
ATOM 1514 N N . VAL A 1 200 ? -12.902 -1.622 12.036 1.00 98.06 200 VAL A N 1
ATOM 1515 C CA . VAL A 1 200 ? -12.560 -2.935 12.596 1.00 98.06 200 VAL A CA 1
ATOM 1516 C C . VAL A 1 200 ? -12.322 -3.952 11.479 1.00 98.06 200 VAL A C 1
ATOM 1518 O O . VAL A 1 200 ? -11.335 -4.692 11.513 1.00 98.06 200 VAL A O 1
ATOM 1521 N N . ALA A 1 201 ? -13.174 -3.964 10.449 1.00 97.94 201 ALA A N 1
ATOM 1522 C CA . ALA A 1 201 ? -13.019 -4.850 9.300 1.00 97.94 201 ALA A CA 1
ATOM 1523 C C . ALA A 1 201 ? -11.707 -4.602 8.538 1.00 97.94 201 ALA A C 1
ATOM 1525 O O . ALA A 1 201 ? -11.056 -5.559 8.122 1.00 97.94 201 ALA A O 1
ATOM 1526 N N . ALA A 1 202 ? -11.290 -3.343 8.365 1.00 97.50 202 ALA A N 1
ATOM 1527 C CA . ALA A 1 202 ? -10.017 -3.016 7.727 1.00 97.50 202 ALA A CA 1
ATOM 1528 C C . ALA A 1 202 ? -8.818 -3.434 8.595 1.00 97.50 202 ALA A C 1
ATOM 1530 O O . ALA A 1 202 ? -7.916 -4.111 8.099 1.00 97.50 202 ALA A O 1
ATOM 1531 N N . ALA A 1 203 ? -8.828 -3.103 9.891 1.00 97.50 203 ALA A N 1
ATOM 1532 C CA . ALA A 1 203 ? -7.729 -3.409 10.807 1.00 97.50 203 ALA A CA 1
ATOM 1533 C C . ALA A 1 203 ? -7.487 -4.922 10.957 1.00 97.50 203 ALA A C 1
ATOM 1535 O O . ALA A 1 203 ? -6.345 -5.375 10.956 1.00 97.50 203 ALA A O 1
ATOM 1536 N N . ARG A 1 204 ? -8.552 -5.735 11.000 1.00 97.44 204 ARG A N 1
ATOM 1537 C CA . ARG A 1 204 ? -8.446 -7.205 11.105 1.00 97.44 204 ARG A CA 1
ATOM 1538 C C . ARG A 1 204 ? -7.833 -7.883 9.882 1.00 97.44 204 ARG A C 1
ATOM 1540 O O . ARG A 1 204 ? -7.442 -9.042 9.972 1.00 97.44 204 ARG A O 1
ATOM 1547 N N . ARG A 1 205 ? -7.768 -7.195 8.740 1.00 97.31 205 ARG A N 1
ATOM 1548 C CA . ARG A 1 205 ? -7.165 -7.732 7.511 1.00 97.31 205 ARG A CA 1
ATOM 1549 C C . ARG A 1 205 ? -5.652 -7.538 7.460 1.00 97.31 205 ARG A C 1
ATOM 1551 O O . ARG A 1 205 ? -5.021 -8.069 6.551 1.00 97.31 205 ARG A O 1
ATOM 1558 N N . ILE A 1 206 ? -5.073 -6.795 8.403 1.00 97.31 206 ILE A N 1
ATOM 1559 C CA . ILE A 1 206 ? -3.629 -6.571 8.467 1.00 97.31 206 ILE A CA 1
ATOM 1560 C C . ILE A 1 206 ? -2.909 -7.916 8.685 1.00 97.31 206 ILE A C 1
ATOM 1562 O O . ILE A 1 206 ? -3.283 -8.667 9.590 1.00 97.31 206 ILE A O 1
ATOM 1566 N N . PRO A 1 207 ? -1.878 -8.247 7.884 1.00 95.12 207 PRO A N 1
ATOM 1567 C CA . PRO A 1 207 ? -1.166 -9.514 8.014 1.00 95.12 207 PRO A CA 1
ATOM 1568 C C . PRO A 1 207 ? -0.459 -9.656 9.365 1.00 95.12 207 PRO A C 1
ATOM 1570 O O . PRO A 1 207 ? 0.277 -8.765 9.789 1.00 95.12 207 PRO A O 1
ATOM 1573 N N . ALA A 1 208 ? -0.607 -10.821 10.001 1.00 93.56 208 ALA A N 1
ATOM 1574 C CA . ALA A 1 208 ? -0.059 -11.110 11.332 1.00 93.56 208 ALA A CA 1
ATOM 1575 C C . ALA A 1 208 ? 1.480 -11.102 11.414 1.00 93.56 208 ALA A C 1
ATOM 1577 O O . ALA A 1 208 ? 2.035 -11.075 12.507 1.00 93.56 208 ALA A O 1
ATOM 1578 N N . SER A 1 209 ? 2.172 -11.140 10.274 1.00 90.44 209 SER A N 1
ATOM 1579 C CA . SER A 1 209 ? 3.633 -11.071 10.191 1.00 90.44 209 SER A CA 1
ATOM 1580 C C . SER A 1 209 ? 4.198 -9.659 10.371 1.00 90.44 209 SER A C 1
ATOM 1582 O O . SER A 1 209 ? 5.415 -9.513 10.340 1.00 90.44 209 SER A O 1
ATOM 1584 N N . THR A 1 210 ? 3.341 -8.643 10.520 1.00 95.56 210 THR A N 1
ATOM 1585 C CA . THR A 1 210 ? 3.732 -7.226 10.573 1.00 95.56 210 THR A CA 1
ATOM 1586 C C . THR A 1 210 ? 3.691 -6.660 11.986 1.00 95.56 210 THR A C 1
ATOM 1588 O O . THR A 1 210 ? 2.898 -7.099 12.822 1.00 95.56 210 THR A O 1
ATOM 1591 N N . ALA A 1 211 ? 4.497 -5.636 12.255 1.00 93.75 211 ALA A N 1
ATOM 1592 C CA . ALA A 1 211 ? 4.465 -4.896 13.513 1.00 93.75 211 ALA A CA 1
ATOM 1593 C C . ALA A 1 211 ? 3.110 -4.200 13.733 1.00 93.75 211 ALA A C 1
ATOM 1595 O O . ALA A 1 211 ? 2.619 -4.144 14.862 1.00 93.75 211 ALA A O 1
ATOM 1596 N N . ALA A 1 212 ? 2.461 -3.733 12.660 1.00 91.81 212 ALA A N 1
ATOM 1597 C CA . ALA A 1 212 ? 1.132 -3.126 12.730 1.00 91.81 212 ALA A CA 1
ATOM 1598 C C . ALA A 1 212 ? 0.076 -4.081 13.317 1.00 91.81 212 ALA A C 1
ATOM 1600 O O . ALA A 1 212 ? -0.800 -3.641 14.062 1.00 91.81 212 ALA A O 1
ATOM 1601 N N . ALA A 1 213 ? 0.189 -5.390 13.060 1.00 94.50 213 ALA A N 1
ATOM 1602 C CA . ALA A 1 213 ? -0.733 -6.389 13.597 1.00 94.50 213 ALA A CA 1
ATOM 1603 C C . ALA A 1 213 ? -0.728 -6.450 15.133 1.00 94.50 213 ALA A C 1
ATOM 1605 O O . ALA A 1 213 ? -1.765 -6.732 15.733 1.00 94.50 213 ALA A O 1
ATOM 1606 N N . ALA A 1 214 ? 0.400 -6.132 15.780 1.00 94.25 214 ALA A N 1
ATOM 1607 C CA . ALA A 1 214 ? 0.484 -6.088 17.239 1.00 94.25 214 ALA A CA 1
ATOM 1608 C C . ALA A 1 214 ? -0.404 -4.986 17.845 1.00 94.25 214 ALA A C 1
ATOM 1610 O O . ALA A 1 214 ? -0.911 -5.149 18.952 1.00 94.25 214 ALA A O 1
ATOM 1611 N N . MET A 1 215 ? -0.635 -3.895 17.108 1.00 93.69 215 MET A N 1
ATOM 1612 C CA . MET A 1 215 ? -1.453 -2.761 17.554 1.00 93.69 215 MET A CA 1
ATOM 1613 C C . MET A 1 215 ? -2.948 -2.940 17.252 1.00 93.69 215 MET A C 1
ATOM 1615 O O . MET A 1 215 ? -3.778 -2.246 17.834 1.00 93.69 215 MET A O 1
ATOM 1619 N N . VAL A 1 216 ? -3.319 -3.868 16.361 1.00 97.25 216 VAL A N 1
ATOM 1620 C CA . VAL A 1 216 ? -4.707 -4.034 15.890 1.00 97.25 216 VAL A CA 1
ATOM 1621 C C . VAL A 1 216 ? -5.674 -4.323 17.034 1.00 97.25 216 VAL A C 1
ATOM 1623 O O . VAL A 1 216 ? -6.727 -3.695 17.118 1.00 97.25 216 VAL A O 1
ATOM 1626 N N . ALA A 1 217 ? -5.330 -5.255 17.925 1.00 96.56 217 ALA A N 1
ATOM 1627 C CA . ALA A 1 217 ? -6.223 -5.654 19.012 1.00 96.56 217 ALA A CA 1
ATOM 1628 C C . ALA A 1 217 ? -6.482 -4.507 20.004 1.00 96.56 217 ALA A C 1
ATOM 1630 O O . ALA A 1 217 ? -7.624 -4.289 20.401 1.00 96.56 217 ALA A O 1
ATOM 1631 N N . GLU A 1 218 ? -5.436 -3.762 20.366 1.00 96.62 218 GLU A N 1
ATOM 1632 C CA . GLU A 1 218 ? -5.527 -2.599 21.256 1.00 96.62 218 GLU A CA 1
ATOM 1633 C C . GLU A 1 218 ? -6.361 -1.474 20.629 1.00 96.62 218 GLU A C 1
ATOM 1635 O O . GLU A 1 218 ? -7.226 -0.891 21.286 1.00 96.62 218 GLU A O 1
ATOM 1640 N N . ARG A 1 219 ? -6.147 -1.199 19.336 1.00 97.19 219 ARG A N 1
ATOM 1641 C CA . ARG A 1 219 ? -6.893 -0.174 18.596 1.00 97.19 219 ARG A CA 1
ATOM 1642 C C . ARG A 1 219 ? -8.377 -0.488 18.532 1.00 97.19 219 ARG A C 1
ATOM 1644 O O . ARG A 1 219 ? -9.183 0.365 18.878 1.00 97.19 219 ARG A O 1
ATOM 1651 N N . ILE A 1 220 ? -8.725 -1.723 18.174 1.00 98.00 220 ILE A N 1
ATOM 1652 C CA . ILE A 1 220 ? -10.121 -2.168 18.112 1.00 98.00 220 ILE A CA 1
ATOM 1653 C C . ILE A 1 220 ? -10.797 -2.027 19.479 1.00 98.00 220 ILE A C 1
ATOM 1655 O O . ILE A 1 220 ? -11.879 -1.457 19.547 1.00 98.00 220 ILE A O 1
ATOM 1659 N N . GLN A 1 221 ? -10.151 -2.469 20.564 1.00 97.88 221 GLN A N 1
ATOM 1660 C CA . GLN A 1 221 ? -10.713 -2.323 21.915 1.00 97.88 221 GLN A CA 1
ATOM 1661 C C . GLN A 1 221 ? -10.943 -0.857 22.288 1.00 97.88 221 GLN A C 1
ATOM 1663 O O . GLN A 1 221 ? -11.970 -0.517 22.869 1.00 97.88 221 GLN A O 1
ATOM 1668 N N . THR A 1 222 ? -10.001 0.017 21.932 1.00 97.69 222 THR A N 1
ATOM 1669 C CA . THR A 1 222 ? -10.118 1.458 22.185 1.00 97.69 222 THR A CA 1
ATOM 1670 C C . THR A 1 222 ? -11.296 2.060 21.418 1.00 97.69 222 THR A C 1
ATOM 1672 O O . THR A 1 222 ? -12.102 2.782 22.000 1.00 97.69 222 THR A O 1
ATOM 1675 N N . TRP A 1 223 ? -11.429 1.745 20.128 1.00 97.75 223 TRP A N 1
ATOM 1676 C CA . TRP A 1 223 ? -12.530 2.227 19.293 1.00 97.75 223 TRP A CA 1
ATOM 1677 C C . TRP A 1 223 ? -13.894 1.738 19.792 1.00 97.75 223 TRP A C 1
ATOM 1679 O O . TRP A 1 223 ? -14.827 2.531 19.894 1.00 97.75 223 TRP A O 1
ATOM 1689 N N . GLU A 1 224 ? -14.003 0.454 20.147 1.00 96.94 224 GLU A N 1
ATOM 1690 C CA . GLU A 1 224 ? -15.227 -0.138 20.700 1.00 96.94 224 GLU A CA 1
ATOM 1691 C C . GLU A 1 224 ? -15.622 0.525 22.029 1.00 96.94 224 GLU A C 1
ATOM 1693 O O . GLU A 1 224 ? -16.794 0.842 22.221 1.00 96.94 224 GLU A O 1
ATOM 1698 N N . ALA A 1 225 ? -14.657 0.798 22.915 1.00 97.00 225 ALA A N 1
ATOM 1699 C CA . ALA A 1 225 ? -14.912 1.476 24.185 1.00 97.00 225 ALA A CA 1
ATOM 1700 C C . ALA A 1 225 ? -15.425 2.914 23.989 1.00 97.00 225 ALA A C 1
ATOM 1702 O O . ALA A 1 225 ? -16.430 3.291 24.588 1.00 97.00 225 ALA A O 1
ATOM 1703 N N . ILE A 1 226 ? -14.781 3.694 23.111 1.00 95.88 226 ILE A N 1
ATOM 1704 C CA . ILE A 1 226 ? -15.208 5.069 22.792 1.00 95.88 226 ILE A CA 1
ATOM 1705 C C . ILE A 1 226 ? -16.625 5.072 22.200 1.00 95.88 226 ILE A C 1
ATOM 1707 O O . ILE A 1 226 ? -17.449 5.919 22.541 1.00 95.88 226 ILE A O 1
ATOM 1711 N N . TRP A 1 227 ? -16.925 4.116 21.319 1.00 94.38 227 TRP A N 1
ATOM 1712 C CA . TRP A 1 227 ? -18.241 4.010 20.694 1.00 94.38 227 TRP A CA 1
ATOM 1713 C C . TRP A 1 227 ? -19.343 3.635 21.691 1.00 94.38 227 TRP A C 1
ATOM 1715 O O . TRP A 1 227 ? -20.451 4.172 21.627 1.00 94.38 227 TRP A O 1
ATOM 1725 N N . GLN A 1 228 ? -19.044 2.729 22.626 1.00 94.19 228 GLN A N 1
ATOM 1726 C CA . GLN A 1 228 ? -19.969 2.351 23.695 1.00 94.19 228 GLN A CA 1
ATOM 1727 C C . GLN A 1 228 ? -20.288 3.543 24.600 1.00 94.19 228 GLN A C 1
ATOM 1729 O O . GLN A 1 228 ? -21.465 3.837 24.793 1.00 94.19 228 GLN A O 1
ATOM 1734 N N . GLU A 1 229 ? -19.274 4.282 25.058 1.00 93.75 229 GLU A N 1
ATOM 1735 C CA . GLU A 1 229 ? -19.466 5.490 25.874 1.00 93.75 229 GLU A CA 1
ATOM 1736 C C . GLU A 1 229 ? -20.350 6.521 25.157 1.00 93.75 229 GLU A C 1
ATOM 1738 O O . GLU A 1 229 ? -21.291 7.053 25.741 1.00 93.75 229 GLU A O 1
ATOM 1743 N N . ALA A 1 230 ? -20.108 6.754 23.864 1.00 89.56 230 ALA A N 1
ATOM 1744 C CA . ALA A 1 230 ? -20.916 7.675 23.071 1.00 89.56 230 ALA A CA 1
ATOM 1745 C C . ALA A 1 230 ? -22.379 7.218 22.918 1.00 89.56 230 ALA A C 1
ATOM 1747 O O . ALA A 1 230 ? -23.271 8.061 22.837 1.00 89.56 230 ALA A O 1
ATOM 1748 N N . THR A 1 231 ? -22.636 5.908 22.883 1.00 88.06 231 THR A N 1
ATOM 1749 C CA . THR A 1 231 ? -23.987 5.350 22.704 1.00 88.06 231 THR A CA 1
ATOM 1750 C C . THR A 1 231 ? -24.781 5.324 24.012 1.00 88.06 231 THR A C 1
ATOM 1752 O O . THR A 1 231 ? -25.995 5.458 23.974 1.00 88.06 231 THR A O 1
ATOM 1755 N N . GLU A 1 232 ? -24.126 5.193 25.170 1.00 88.69 232 GLU A N 1
ATOM 1756 C CA . GLU A 1 232 ? -24.795 5.197 26.484 1.00 88.69 232 GLU A CA 1
ATOM 1757 C C . GLU A 1 232 ? -25.348 6.574 26.896 1.00 88.69 232 GLU A C 1
ATOM 1759 O O . GLU A 1 232 ? -26.205 6.662 27.776 1.00 88.69 232 GLU A O 1
ATOM 1764 N N . ILE A 1 233 ? -24.862 7.654 26.280 1.00 82.12 233 ILE A N 1
ATOM 1765 C CA . ILE A 1 233 ? -25.264 9.035 26.595 1.00 82.12 233 ILE A CA 1
ATOM 1766 C C . ILE A 1 233 ? -26.617 9.412 25.952 1.00 82.12 233 ILE A C 1
ATOM 1768 O O . ILE A 1 233 ? -27.239 10.390 26.380 1.00 82.12 233 ILE A O 1
ATOM 1772 N N . PHE A 1 234 ? -27.091 8.652 24.959 1.00 59.56 234 PHE A N 1
ATOM 1773 C CA . PHE A 1 234 ? -28.328 8.917 24.209 1.00 59.56 234 PHE A CA 1
ATOM 1774 C C . PHE A 1 234 ? -29.401 7.852 24.452 1.00 59.56 234 PHE A C 1
ATOM 1776 O O . PHE A 1 234 ? -30.590 8.248 24.509 1.00 59.56 234 PHE A O 1
#

Radius of gyration: 45.98 Å; chains: 1; bounding box: 68×72×151 Å

Secondary structure (DSSP, 8-state):
--------------PPPPPPP-------PPPP--PPPPPPPP------------PPPPTHHHHHHHHHHHHHHTSPPPP----THHHHHHTHHHHHHHHHHHHHHHHHHHHHHHSS------TTS--GGG--HHHHHHHHHHHHTT-SHHHHHHHHHHHHTS-TTSTTHHHHHHHHHHHHHHHHHHHHHHHHTT-HHHHHHHHTTS-TTSHHHHHHHHHHHHHHHHHHHHHHT-

pLDDT: mean 74.97, std 20.97, range [36.09, 98.38]